Protein AF-A0A8T2Z2L2-F1 (afdb_monomer_lite)

Foldseek 3Di:
DVVVVVVVVVVVVVVVVVPPPPPPPQFAFAAFPVRDGAFAPFWKWKWFLDDDQLTATWAWDVPDPQTFIFGDRDNPDGHFIKGKAFQDDDPVRTAGAPTKIWIFGPDDDDHPAGRIWFWDDDPVDRAWIFIGGRADGYPQEPVRLRRIWGWHDDPPSHIFIWRDSCVSPVPDDDTFTWAWDQDPPRGTTTTTDPPGDTRHIHIGGPPDPPPVPVVCVPVVVPDDPPDPPPPVVVPPDDDDDDDDDDDDDDDDDDDDDDDDDDDDDDDDDDDDDDDDDDD

Structure (mmCIF, N/CA/C/O backbone):
data_AF-A0A8T2Z2L2-F1
#
_entry.id   AF-A0A8T2Z2L2-F1
#
loop_
_atom_site.group_PDB
_atom_site.id
_atom_site.type_symbol
_atom_site.label_atom_id
_atom_site.label_alt_id
_atom_site.label_comp_id
_atom_site.label_asym_id
_atom_site.label_entity_id
_atom_site.label_seq_id
_atom_site.pdbx_PDB_ins_code
_atom_site.Cartn_x
_atom_site.Cartn_y
_atom_site.Cartn_z
_atom_site.occupancy
_atom_site.B_iso_or_equiv
_atom_site.auth_seq_id
_atom_site.auth_comp_id
_atom_site.auth_asym_id
_atom_site.auth_atom_id
_atom_site.pdbx_PDB_model_num
ATOM 1 N N . MET A 1 1 ? -31.972 -59.428 15.175 1.00 58.81 1 MET A N 1
ATOM 2 C CA . MET A 1 1 ? -32.455 -58.071 14.816 1.00 58.81 1 MET A CA 1
ATOM 3 C C . MET A 1 1 ? -31.803 -56.931 15.615 1.00 58.81 1 MET A C 1
ATOM 5 O O . MET A 1 1 ? -31.733 -55.836 15.088 1.00 58.81 1 MET A O 1
ATOM 9 N N . LYS A 1 2 ? -31.289 -57.141 16.844 1.00 56.84 2 LYS A N 1
ATOM 10 C CA . LYS A 1 2 ? -30.648 -56.072 17.651 1.00 56.84 2 LYS A CA 1
ATOM 11 C C . LYS A 1 2 ? -29.226 -55.678 17.199 1.00 56.84 2 LYS A C 1
ATOM 13 O O . LYS A 1 2 ? -28.840 -54.528 17.345 1.00 56.84 2 LYS A O 1
ATOM 18 N N . SER A 1 3 ? -28.462 -56.614 16.626 1.00 62.72 3 SER A N 1
ATOM 19 C CA . SER A 1 3 ? -27.068 -56.378 16.205 1.00 62.72 3 SER A CA 1
ATOM 20 C C . SER A 1 3 ? -26.952 -55.529 14.928 1.00 62.72 3 SER A C 1
ATOM 22 O O . SER A 1 3 ? -26.080 -54.674 14.846 1.00 62.72 3 SER A O 1
ATOM 24 N N . THR A 1 4 ? -27.883 -55.666 13.980 1.00 70.38 4 THR A N 1
ATOM 25 C CA . THR A 1 4 ? -27.923 -54.857 12.747 1.00 70.38 4 THR A CA 1
ATOM 26 C C . THR A 1 4 ? -28.256 -53.385 13.004 1.00 70.38 4 THR A C 1
ATOM 28 O O . THR A 1 4 ? -27.737 -52.518 12.310 1.00 70.38 4 THR A O 1
ATOM 31 N N . LEU A 1 5 ? -29.061 -53.088 14.031 1.00 70.25 5 LEU A N 1
ATOM 32 C CA . LEU A 1 5 ? -29.399 -51.715 14.428 1.00 70.25 5 LEU A CA 1
ATOM 33 C C . LEU A 1 5 ? -28.193 -50.950 14.993 1.00 70.25 5 LEU A C 1
ATOM 35 O O . LEU A 1 5 ? -28.036 -49.771 14.697 1.00 70.25 5 LEU A O 1
ATOM 39 N N . LEU A 1 6 ? -27.321 -51.620 15.755 1.00 70.88 6 LEU A N 1
ATOM 40 C CA . LEU A 1 6 ? -26.117 -51.005 16.329 1.00 70.88 6 LEU A CA 1
ATOM 41 C C . LEU A 1 6 ? -25.081 -50.648 15.257 1.00 70.88 6 LEU A C 1
ATOM 43 O O . LEU A 1 6 ? -24.461 -49.590 15.331 1.00 70.88 6 LEU A O 1
ATOM 47 N N . VAL A 1 7 ? -24.934 -51.495 14.234 1.00 73.38 7 VAL A N 1
ATOM 48 C CA . VAL A 1 7 ? -24.023 -51.237 13.106 1.00 73.38 7 VAL A CA 1
ATOM 49 C C . VAL A 1 7 ? -24.505 -50.039 12.284 1.00 73.38 7 VAL A C 1
ATOM 51 O O . VAL A 1 7 ? -23.706 -49.180 11.923 1.00 73.38 7 VAL A O 1
ATOM 54 N N . TRP A 1 8 ? -25.815 -49.932 12.052 1.00 72.44 8 TRP A N 1
ATOM 55 C CA . TRP A 1 8 ? -26.407 -48.791 11.349 1.00 72.44 8 TRP A CA 1
ATOM 56 C C . TRP A 1 8 ? -26.263 -47.480 12.128 1.00 72.44 8 TRP A C 1
ATOM 58 O O . TRP A 1 8 ? -25.896 -46.460 11.551 1.00 72.44 8 TRP A O 1
ATOM 68 N N . PHE A 1 9 ? -26.470 -47.518 13.449 1.00 67.88 9 PHE A N 1
ATOM 69 C CA . PHE A 1 9 ? -26.256 -46.357 14.316 1.00 67.88 9 PHE A CA 1
ATOM 70 C C . PHE A 1 9 ? -24.788 -45.912 14.324 1.00 67.88 9 PHE A C 1
ATOM 72 O O . PHE A 1 9 ? -24.507 -44.720 14.244 1.00 67.88 9 PHE A O 1
ATOM 79 N N . SER A 1 10 ? -23.845 -46.860 14.347 1.00 73.19 10 SER A N 1
ATOM 80 C CA . SER A 1 10 ? -22.410 -46.568 14.256 1.00 73.19 10 SER A CA 1
ATOM 81 C C . SER A 1 10 ? -22.027 -45.937 12.915 1.00 73.19 10 SER A C 1
ATOM 83 O O . SER A 1 10 ? -21.179 -45.049 12.884 1.00 73.19 10 SER A O 1
ATOM 85 N N . PHE A 1 11 ? -22.644 -46.372 11.814 1.00 67.56 11 PHE A N 1
ATOM 86 C CA . PHE A 1 11 ? -22.380 -45.827 10.480 1.00 67.56 11 PHE A CA 1
ATOM 87 C C . PHE A 1 11 ? -22.967 -44.417 10.308 1.00 67.56 11 PHE A C 1
ATOM 89 O O . PHE A 1 11 ? -22.314 -43.541 9.747 1.00 67.56 11 PHE A O 1
ATOM 96 N N . LEU A 1 12 ? -24.161 -44.169 10.860 1.00 69.12 12 LEU A N 1
ATOM 97 C CA . LEU A 1 12 ? -24.786 -42.841 10.906 1.00 69.12 12 LEU A CA 1
ATOM 98 C C . LEU A 1 12 ? -23.979 -41.849 11.750 1.00 69.12 12 LEU A C 1
ATOM 100 O O . LEU A 1 12 ? -23.774 -40.714 11.327 1.00 69.12 12 LEU A O 1
ATOM 104 N N . LEU A 1 13 ? -23.479 -42.279 12.912 1.00 67.94 13 LEU A N 1
ATOM 105 C CA . LEU A 1 13 ? -22.615 -41.445 13.746 1.00 67.94 13 LEU A CA 1
ATOM 106 C C . LEU A 1 13 ? -21.296 -41.130 13.036 1.00 67.94 13 LEU A C 1
ATOM 108 O O . LEU A 1 13 ? -20.874 -39.981 13.071 1.00 67.94 13 LEU A O 1
ATOM 112 N N . PHE A 1 14 ? -20.691 -42.101 12.340 1.00 62.72 14 PHE A N 1
ATOM 113 C CA . PHE A 1 14 ? -19.461 -41.891 11.567 1.00 62.72 14 PHE A CA 1
ATOM 114 C C . PHE A 1 14 ? -19.654 -40.909 10.398 1.00 62.72 14 PHE A C 1
ATOM 116 O O . PHE A 1 14 ? -18.811 -40.041 10.181 1.00 62.72 14 PHE A O 1
ATOM 123 N N . ALA A 1 15 ? -20.786 -40.983 9.691 1.00 64.06 15 ALA A N 1
ATOM 124 C CA . ALA A 1 15 ? -21.125 -40.037 8.626 1.00 64.06 15 ALA A CA 1
ATOM 125 C C . ALA A 1 15 ? -21.339 -38.604 9.153 1.00 64.06 15 ALA A C 1
ATOM 127 O O . ALA A 1 15 ? -20.958 -37.647 8.484 1.00 64.06 15 ALA A O 1
ATOM 128 N N . PHE A 1 16 ? -21.880 -38.453 10.368 1.00 58.84 16 PHE A N 1
ATOM 129 C CA . PHE A 1 16 ? -22.086 -37.147 11.004 1.00 58.84 16 PHE A CA 1
ATOM 130 C C . PHE A 1 16 ? -20.771 -36.474 11.442 1.00 58.84 16 PHE A C 1
ATOM 132 O O . PHE A 1 16 ? -20.674 -35.250 11.428 1.00 58.84 16 PHE A O 1
ATOM 139 N N . VAL A 1 17 ? -19.728 -37.248 11.780 1.00 60.97 17 VAL A N 1
ATOM 140 C CA . VAL A 1 17 ? -18.393 -36.686 12.094 1.00 60.97 17 VAL A CA 1
ATOM 141 C C . VAL A 1 17 ? -17.636 -36.235 10.842 1.00 60.97 17 VAL A C 1
ATOM 143 O O . VAL A 1 17 ? -16.724 -35.424 10.946 1.00 60.97 17 VAL A O 1
ATOM 146 N N . LEU A 1 18 ? -17.998 -36.744 9.660 1.00 59.66 18 LEU A N 1
ATOM 147 C CA . LEU A 1 18 ? -17.423 -36.311 8.381 1.00 59.66 18 LEU A CA 1
ATOM 148 C C . LEU A 1 18 ? -18.144 -35.089 7.795 1.00 59.66 18 LEU A C 1
ATOM 150 O O . LEU A 1 18 ? -17.582 -34.400 6.950 1.00 59.66 18 LEU A O 1
ATOM 154 N N . SER A 1 19 ? -19.358 -34.786 8.262 1.00 55.78 19 SER A N 1
ATOM 155 C CA . SER A 1 19 ? -20.114 -33.588 7.891 1.00 55.78 19 SER A CA 1
ATOM 156 C C . SER A 1 19 ? -19.834 -32.413 8.831 1.00 55.78 19 SER A C 1
ATOM 158 O O . SER A 1 19 ? -20.764 -31.724 9.249 1.00 55.78 19 SER A O 1
ATOM 160 N N . VAL A 1 20 ? -18.572 -32.189 9.206 1.00 59.78 20 VAL A N 1
ATOM 161 C CA . VAL A 1 20 ? -18.197 -30.911 9.822 1.00 59.78 20 VAL A CA 1
ATOM 162 C C . VAL A 1 20 ? -18.224 -29.879 8.695 1.00 59.78 20 VAL A C 1
ATOM 164 O O . VAL A 1 20 ? -17.415 -29.998 7.774 1.00 59.78 20 VAL A O 1
ATOM 167 N N . PRO A 1 21 ? -19.145 -28.899 8.701 1.00 53.72 21 PRO A N 1
ATOM 168 C CA . PRO A 1 21 ? -19.037 -27.792 7.769 1.00 53.72 21 PRO A CA 1
ATOM 169 C C . PRO A 1 21 ? -17.693 -27.115 8.030 1.00 53.72 21 PRO A C 1
ATOM 171 O O . PRO A 1 21 ? -17.364 -26.787 9.171 1.00 53.72 21 PRO A O 1
ATOM 174 N N . SER A 1 22 ? -16.898 -26.946 6.980 1.00 47.44 22 SER A N 1
ATOM 175 C CA . SER A 1 22 ? -15.735 -26.071 6.997 1.00 47.44 22 SER A CA 1
ATOM 176 C C . SER A 1 22 ? -16.211 -24.687 7.429 1.00 47.44 22 SER A C 1
ATOM 178 O O . SER A 1 22 ? -16.880 -23.994 6.667 1.00 47.44 22 SER A O 1
ATOM 180 N N . ILE A 1 23 ? -15.939 -24.319 8.681 1.00 45.75 23 ILE A N 1
ATOM 181 C CA . ILE A 1 23 ? -16.152 -22.959 9.161 1.00 45.75 23 ILE A CA 1
ATOM 182 C C . ILE A 1 23 ? -15.103 -22.126 8.431 1.00 45.75 23 ILE A C 1
ATOM 184 O O . ILE A 1 23 ? -13.934 -22.141 8.815 1.00 45.75 23 ILE A O 1
ATOM 188 N N . GLU A 1 24 ? -15.492 -21.448 7.351 1.00 51.28 24 GLU A N 1
ATOM 189 C CA . GLU A 1 24 ? -14.725 -20.304 6.869 1.00 51.28 24 GLU A CA 1
ATOM 190 C C . GLU A 1 24 ? -14.650 -19.330 8.042 1.00 51.28 24 GLU A C 1
ATOM 192 O O . GLU A 1 24 ? -15.645 -18.739 8.466 1.00 51.28 24 GLU A O 1
ATOM 197 N N . ALA A 1 25 ? -13.476 -19.251 8.660 1.00 52.62 25 ALA A N 1
ATOM 198 C CA . ALA A 1 25 ? -13.220 -18.270 9.689 1.00 52.62 25 ALA A CA 1
ATOM 199 C C . ALA A 1 25 ? -13.246 -16.906 8.998 1.00 52.62 25 ALA A C 1
ATOM 201 O O . ALA A 1 25 ? -12.263 -16.511 8.376 1.00 52.62 25 ALA A O 1
ATOM 202 N N . TYR A 1 26 ? -14.383 -16.211 9.064 1.00 61.47 26 TYR A N 1
ATOM 203 C CA . TYR A 1 26 ? -14.472 -14.829 8.612 1.00 61.47 26 TYR A CA 1
ATOM 204 C C . TYR A 1 26 ? -13.402 -14.030 9.350 1.00 61.47 26 TYR A C 1
ATOM 206 O O . TYR A 1 26 ? -13.466 -13.849 10.570 1.00 61.47 26 TYR A O 1
ATOM 214 N N . THR A 1 27 ? -12.384 -13.601 8.612 1.00 82.38 27 THR A N 1
ATOM 215 C CA . THR A 1 27 ? -11.307 -12.785 9.156 1.00 82.38 27 THR A CA 1
ATOM 216 C C . THR A 1 27 ? -11.879 -11.450 9.618 1.00 82.38 27 THR A C 1
ATOM 218 O O . THR A 1 27 ? -12.842 -10.925 9.049 1.00 82.38 27 THR A O 1
ATOM 221 N N . GLU A 1 28 ? -11.336 -10.919 10.710 1.00 92.75 28 GLU A N 1
ATOM 222 C CA . GLU A 1 28 ? -11.814 -9.665 11.292 1.00 92.75 28 GLU A CA 1
ATOM 223 C C . GLU A 1 28 ? -11.679 -8.491 10.298 1.00 92.75 28 GLU A C 1
ATOM 225 O O . GLU A 1 28 ? -10.773 -8.493 9.455 1.00 92.75 28 GLU A O 1
ATOM 230 N N . PRO A 1 29 ? -12.558 -7.477 10.374 1.00 95.69 29 PRO A N 1
ATOM 231 C CA . PRO A 1 29 ? -12.457 -6.299 9.522 1.00 95.69 29 PRO A CA 1
ATOM 232 C C . PRO A 1 29 ? -11.193 -5.483 9.826 1.00 95.69 29 PRO A C 1
ATOM 234 O O . PRO A 1 29 ? -10.765 -5.339 10.977 1.00 95.69 29 PRO A O 1
ATOM 237 N N . VAL A 1 30 ? -10.613 -4.885 8.785 1.00 97.25 30 VAL A N 1
ATOM 238 C CA . VAL A 1 30 ? -9.620 -3.819 8.941 1.00 97.25 30 VAL A CA 1
ATOM 239 C C . VAL A 1 30 ? -10.363 -2.534 9.288 1.00 97.25 30 VAL A C 1
ATOM 241 O O . VAL A 1 30 ? -11.342 -2.182 8.639 1.00 97.25 30 VAL A O 1
ATOM 244 N N . LEU A 1 31 ? -9.887 -1.827 10.308 1.00 96.88 31 LEU A N 1
ATOM 245 C CA . LEU A 1 31 ? -10.496 -0.593 10.801 1.00 96.88 31 LEU A CA 1
ATOM 246 C C . LEU A 1 31 ? -9.663 0.634 10.433 1.00 96.88 31 LEU A C 1
ATOM 248 O O . LEU A 1 31 ? -8.429 0.594 10.475 1.00 96.88 31 LEU A O 1
ATOM 252 N N . ASP A 1 32 ? -10.341 1.733 10.129 1.00 96.94 32 ASP A N 1
ATOM 253 C CA . ASP A 1 32 ? -9.733 3.043 9.967 1.00 96.94 32 ASP A CA 1
ATOM 254 C C . ASP A 1 32 ? -9.451 3.712 11.325 1.00 96.94 32 ASP A C 1
ATOM 256 O O . ASP A 1 32 ? -9.718 3.175 12.403 1.00 96.94 32 ASP A O 1
ATOM 260 N N . MET A 1 33 ? -8.868 4.909 11.286 1.00 94.75 33 MET A N 1
ATOM 261 C CA . MET A 1 33 ? -8.534 5.689 12.482 1.00 94.75 33 MET A CA 1
ATOM 262 C C . MET A 1 33 ? -9.757 6.139 13.303 1.00 94.75 33 MET A C 1
ATOM 264 O O . MET A 1 33 ? -9.577 6.641 14.412 1.00 94.75 33 MET A O 1
ATOM 268 N N . GLN A 1 34 ? -10.975 6.022 12.771 1.00 94.31 34 GLN A N 1
ATOM 269 C CA . GLN A 1 34 ? -12.229 6.312 13.470 1.00 94.31 34 GLN A CA 1
ATOM 270 C C . GLN A 1 34 ? -12.863 5.036 14.046 1.00 94.31 34 GLN A C 1
ATOM 272 O O . GLN A 1 34 ? -13.854 5.127 14.768 1.00 94.31 34 GLN A O 1
ATOM 277 N N . GLY A 1 35 ? -12.280 3.865 13.772 1.00 94.50 35 GLY A N 1
ATOM 278 C CA . GLY A 1 35 ? -12.849 2.574 14.136 1.00 94.50 35 GLY A CA 1
ATOM 279 C C . GLY A 1 35 ? -13.944 2.105 13.177 1.00 94.50 35 GLY A C 1
ATOM 280 O O . GLY A 1 35 ? -14.652 1.161 13.517 1.00 94.50 35 GLY A O 1
ATOM 281 N N . GLU A 1 36 ? -14.098 2.741 12.009 1.00 96.56 36 GLU A N 1
ATOM 282 C CA . GLU A 1 36 ? -14.996 2.263 10.956 1.00 96.56 36 GLU A CA 1
ATOM 283 C C . GLU A 1 36 ? -14.293 1.208 10.099 1.00 96.56 36 GLU A C 1
ATOM 285 O O . GLU A 1 36 ? -13.079 1.249 9.898 1.00 96.56 36 GLU A O 1
ATOM 290 N N . GLU A 1 37 ? -15.059 0.268 9.560 1.00 97.00 37 GLU A N 1
ATOM 291 C CA . GLU A 1 37 ? -14.533 -0.765 8.671 1.00 97.00 37 GLU A CA 1
ATOM 292 C C . GLU A 1 37 ? -14.039 -0.163 7.348 1.00 97.00 37 GLU A C 1
ATOM 294 O O . GLU A 1 37 ? -14.656 0.739 6.764 1.00 97.00 37 GLU A O 1
ATOM 299 N N . LEU A 1 38 ? -12.913 -0.678 6.855 1.00 97.25 38 LEU A N 1
ATOM 300 C CA . LEU A 1 38 ? -12.447 -0.379 5.510 1.00 97.25 38 LEU A CA 1
ATOM 301 C C . LEU A 1 38 ? -13.370 -1.037 4.490 1.00 97.25 38 LEU A C 1
ATOM 303 O O . LEU A 1 38 ? -13.710 -2.209 4.618 1.00 97.25 38 LEU A O 1
ATOM 307 N N . LYS A 1 39 ? -13.706 -0.287 3.442 1.00 96.88 39 LYS A N 1
ATOM 308 C CA . LYS A 1 39 ? -14.581 -0.729 2.356 1.00 96.88 39 LYS A CA 1
ATOM 309 C C . LYS A 1 39 ? -13.831 -0.775 1.034 1.00 96.88 39 LYS A C 1
ATOM 311 O O . LYS A 1 39 ? -13.068 0.144 0.713 1.00 96.88 39 LYS A O 1
ATOM 316 N N . ALA A 1 40 ? -14.074 -1.814 0.247 1.00 96.56 40 ALA A N 1
ATOM 317 C CA . ALA A 1 40 ? -13.551 -1.947 -1.102 1.00 96.56 40 ALA A CA 1
ATOM 318 C C . ALA A 1 40 ? -13.955 -0.740 -1.965 1.00 96.56 40 ALA A C 1
ATOM 320 O O . ALA A 1 40 ? -15.043 -0.179 -1.825 1.00 96.56 40 ALA A O 1
ATOM 321 N N . GLY A 1 41 ? -13.043 -0.282 -2.825 1.00 94.62 41 GLY A N 1
ATOM 322 C CA . GLY A 1 41 ? -13.264 0.878 -3.700 1.00 94.62 41 GLY A CA 1
ATOM 323 C C . GLY A 1 41 ? -13.393 2.244 -3.004 1.00 94.62 41 GLY A C 1
ATOM 324 O O . GLY A 1 41 ? -13.443 3.263 -3.692 1.00 94.62 41 GLY A O 1
ATOM 325 N N . THR A 1 42 ? -13.410 2.307 -1.669 1.00 96.06 42 THR A N 1
ATOM 326 C CA . THR A 1 42 ? -13.402 3.577 -0.929 1.00 96.06 42 THR A CA 1
ATOM 327 C C . THR A 1 42 ? -11.978 4.116 -0.813 1.00 96.06 42 THR A C 1
ATOM 329 O O . THR A 1 42 ? -11.022 3.358 -0.656 1.00 96.06 42 THR A O 1
ATOM 332 N N . GLU A 1 43 ? -11.828 5.438 -0.898 1.00 96.88 43 GLU A N 1
ATOM 333 C CA . GLU A 1 43 ? -10.523 6.089 -0.812 1.00 96.88 43 GLU A CA 1
ATOM 334 C C . GLU A 1 43 ? -10.028 6.209 0.631 1.00 96.88 43 GLU A C 1
ATOM 336 O O . GLU A 1 43 ? -10.715 6.764 1.496 1.00 96.88 43 GLU A O 1
ATOM 341 N N . TYR A 1 44 ? -8.786 5.791 0.865 1.00 97.19 44 TYR A N 1
ATOM 342 C CA . TYR A 1 44 ? -8.080 5.954 2.132 1.00 97.19 44 TYR A CA 1
ATOM 343 C C . TYR A 1 44 ? -6.675 6.512 1.911 1.00 97.19 44 TYR A C 1
ATOM 345 O O . TYR A 1 44 ? -6.023 6.228 0.915 1.00 97.19 44 TYR A O 1
ATOM 353 N N . ILE A 1 45 ? -6.177 7.282 2.869 1.00 96.31 45 ILE A N 1
ATOM 354 C CA . ILE A 1 45 ? -4.768 7.646 2.988 1.00 96.31 45 ILE A CA 1
ATOM 355 C C . ILE A 1 45 ? -4.116 6.645 3.938 1.00 96.31 45 ILE A C 1
ATOM 357 O O . ILE A 1 45 ? -4.566 6.489 5.077 1.00 96.31 45 ILE A O 1
ATOM 361 N N . ILE A 1 46 ? -3.051 5.989 3.479 1.00 97.19 46 ILE A N 1
ATOM 362 C CA . ILE A 1 46 ? -2.197 5.160 4.333 1.00 97.19 46 ILE A CA 1
ATOM 363 C C . ILE A 1 46 ? -1.218 6.095 5.044 1.00 97.19 46 ILE A C 1
ATOM 365 O O . ILE A 1 46 ? -0.440 6.795 4.396 1.00 97.19 46 ILE A O 1
ATOM 369 N N . THR A 1 47 ? -1.266 6.115 6.372 1.00 94.75 47 THR A N 1
ATOM 370 C CA . THR A 1 47 ? -0.449 6.996 7.213 1.00 94.75 47 THR A CA 1
ATOM 371 C C . THR A 1 47 ? 0.415 6.176 8.160 1.00 94.75 47 THR A C 1
ATOM 373 O O . THR A 1 47 ? 0.006 5.105 8.605 1.00 94.75 47 THR A O 1
ATOM 376 N N . SER A 1 48 ? 1.617 6.657 8.466 1.00 94.25 48 SER A N 1
ATOM 377 C CA . SER A 1 48 ? 2.474 6.034 9.475 1.00 94.25 48 SER A CA 1
ATOM 378 C C . SER A 1 48 ? 1.793 6.008 10.844 1.00 94.25 48 SER A C 1
ATOM 380 O O . SER A 1 48 ? 1.269 7.019 11.310 1.00 94.25 48 SER A O 1
ATOM 382 N N . ALA A 1 49 ? 1.868 4.870 11.534 1.00 92.00 49 ALA A N 1
ATOM 383 C CA . ALA A 1 49 ? 1.461 4.776 12.935 1.00 92.00 49 ALA A CA 1
ATOM 384 C C . ALA A 1 49 ? 2.434 5.520 13.874 1.00 92.00 49 ALA A C 1
ATOM 386 O O . ALA A 1 49 ? 2.062 5.924 14.975 1.00 92.00 49 ALA A O 1
ATOM 387 N N . ILE A 1 50 ? 3.686 5.714 13.442 1.00 86.38 50 ILE A N 1
ATOM 388 C CA . ILE A 1 50 ? 4.732 6.433 14.180 1.00 86.38 50 ILE A CA 1
ATOM 389 C C . ILE A 1 50 ? 4.743 7.898 13.743 1.00 86.38 50 ILE A C 1
ATOM 391 O O . ILE A 1 50 ? 4.676 8.187 12.552 1.00 86.38 50 ILE A O 1
ATOM 395 N N . TRP A 1 51 ? 4.850 8.817 14.702 1.00 80.81 51 TRP A N 1
ATOM 396 C CA . TRP A 1 51 ? 4.776 10.262 14.470 1.00 80.81 51 TRP A CA 1
ATOM 397 C C . TRP A 1 51 ? 6.174 10.899 14.452 1.00 80.81 51 TRP A C 1
ATOM 399 O O . TRP A 1 51 ? 7.149 10.315 14.939 1.00 80.81 51 TRP A O 1
ATOM 409 N N . GLY A 1 52 ? 6.280 12.130 13.947 1.00 80.00 52 GLY A N 1
ATOM 410 C CA . GLY A 1 52 ? 7.516 12.909 13.999 1.00 80.00 52 GLY A CA 1
ATOM 411 C C . GLY A 1 52 ? 8.518 12.468 12.928 1.00 80.00 52 GLY A C 1
ATOM 412 O O . GLY A 1 52 ? 8.121 12.171 11.807 1.00 80.00 52 GLY A O 1
ATOM 413 N N . PRO A 1 53 ? 9.832 12.401 13.218 1.00 78.06 53 PRO A N 1
ATOM 414 C CA . PRO A 1 53 ? 10.830 12.092 12.195 1.00 78.06 53 PRO A CA 1
ATOM 415 C C . PRO A 1 53 ? 10.620 10.748 11.486 1.00 78.06 53 PRO A C 1
ATOM 417 O O . PRO A 1 53 ? 11.083 10.598 10.363 1.00 78.06 53 PRO A O 1
ATOM 420 N N . GLY A 1 54 ? 9.944 9.775 12.107 1.00 81.31 54 GLY A N 1
ATOM 421 C CA . GLY A 1 54 ? 9.608 8.479 11.497 1.00 81.31 54 GLY A CA 1
ATOM 422 C C . GLY A 1 54 ? 8.252 8.435 10.783 1.00 81.31 54 GLY A C 1
ATOM 423 O O . GLY A 1 54 ? 7.906 7.399 10.222 1.00 81.31 54 GLY A O 1
ATOM 424 N N . GLY A 1 55 ? 7.491 9.530 10.819 1.00 87.94 55 GLY A N 1
ATOM 425 C CA . GLY A 1 55 ? 6.145 9.608 10.272 1.00 87.94 55 GLY A CA 1
ATOM 426 C C . GLY A 1 55 ? 6.081 9.911 8.780 1.00 87.94 55 GLY A C 1
ATOM 427 O O . GLY A 1 55 ? 7.084 9.823 8.066 1.00 87.94 55 GLY A O 1
ATOM 428 N N . GLY A 1 56 ? 4.865 10.232 8.341 1.00 91.31 56 GLY A N 1
ATOM 429 C CA . GLY A 1 56 ? 4.512 10.597 6.977 1.00 91.31 56 GLY A CA 1
ATOM 430 C C . GLY A 1 56 ? 3.525 9.637 6.322 1.00 91.31 56 GLY A C 1
ATOM 431 O O . GLY A 1 56 ? 3.443 8.452 6.666 1.00 91.31 56 GLY A O 1
ATOM 432 N N . ASP A 1 57 ? 2.779 10.177 5.363 1.00 94.50 57 ASP A N 1
ATOM 433 C CA . ASP A 1 57 ? 1.809 9.432 4.569 1.00 94.50 57 ASP A CA 1
ATOM 434 C C . ASP A 1 57 ? 2.473 8.743 3.367 1.00 94.50 57 ASP A C 1
ATOM 436 O O . ASP A 1 57 ? 3.527 9.166 2.875 1.00 94.50 57 ASP A O 1
ATOM 440 N N . VAL A 1 58 ? 1.824 7.693 2.864 1.00 95.88 58 VAL A N 1
ATOM 441 C CA . VAL A 1 58 ? 2.247 6.994 1.650 1.00 95.88 58 VAL A CA 1
ATOM 442 C C . VAL A 1 58 ? 1.858 7.784 0.400 1.00 95.88 58 VAL A C 1
ATOM 444 O O . VAL A 1 58 ? 0.759 8.325 0.280 1.00 95.88 58 VAL A O 1
ATOM 447 N N . SER A 1 59 ? 2.774 7.839 -0.558 1.00 94.31 59 SER A N 1
ATOM 448 C CA . SER A 1 59 ? 2.631 8.525 -1.838 1.00 94.31 59 SER A CA 1
ATOM 449 C C . SER A 1 59 ? 3.402 7.775 -2.930 1.00 94.31 59 SER A C 1
ATOM 451 O O . SER A 1 59 ? 3.878 6.661 -2.723 1.00 94.31 59 SER A O 1
ATOM 453 N N . ALA A 1 60 ? 3.531 8.394 -4.098 1.00 92.62 60 ALA A N 1
ATOM 454 C CA . ALA A 1 60 ? 4.297 7.891 -5.228 1.00 92.62 60 ALA A CA 1
ATOM 455 C C . ALA A 1 60 ? 5.312 8.933 -5.708 1.00 92.62 60 ALA A C 1
ATOM 457 O O . ALA A 1 60 ? 5.038 10.139 -5.660 1.00 92.62 60 ALA A O 1
ATOM 458 N N . THR A 1 61 ? 6.457 8.476 -6.217 1.00 89.94 61 THR A N 1
ATOM 459 C CA . THR A 1 61 ? 7.458 9.328 -6.872 1.00 89.94 61 THR A CA 1
ATOM 460 C C . THR A 1 61 ? 7.726 8.882 -8.304 1.00 89.94 61 THR A C 1
ATOM 462 O O . THR A 1 61 ? 7.967 7.710 -8.561 1.00 89.94 61 THR A O 1
ATOM 465 N N . ASN A 1 62 ? 7.755 9.850 -9.220 1.00 87.69 62 ASN A N 1
ATOM 466 C CA . ASN A 1 62 ? 8.027 9.655 -10.647 1.00 87.69 62 ASN A CA 1
ATOM 467 C C . ASN A 1 62 ? 9.512 9.793 -11.008 1.00 87.69 62 ASN A C 1
ATOM 469 O O . ASN A 1 62 ? 9.862 10.101 -12.147 1.00 87.69 62 ASN A O 1
ATOM 473 N N . LYS A 1 63 ? 10.404 9.631 -10.024 1.00 87.38 63 LYS A N 1
ATOM 474 C CA . LYS A 1 63 ? 11.855 9.598 -10.270 1.00 87.38 63 LYS A CA 1
ATOM 475 C C . LYS A 1 63 ? 12.259 8.367 -11.085 1.00 87.38 63 LYS A C 1
ATOM 477 O O . LYS A 1 63 ? 13.293 8.385 -11.747 1.00 87.38 63 LYS A O 1
ATOM 482 N N . THR A 1 64 ? 11.448 7.322 -11.016 1.00 86.44 64 THR A N 1
ATOM 483 C CA . THR A 1 64 ? 11.525 6.081 -11.782 1.00 86.44 64 THR A CA 1
ATOM 484 C C . THR A 1 64 ? 10.177 5.846 -12.462 1.00 86.44 64 THR A C 1
ATOM 486 O O . THR A 1 64 ? 9.161 6.395 -12.035 1.00 86.44 64 THR A O 1
ATOM 489 N N . CYS A 1 65 ? 10.178 5.051 -13.534 1.00 89.12 65 CYS A N 1
ATOM 490 C CA . CYS A 1 65 ? 8.955 4.528 -14.135 1.00 89.12 65 CYS A CA 1
ATOM 491 C C . CYS A 1 65 ? 9.035 2.992 -14.212 1.00 89.12 65 CYS A C 1
ATOM 493 O O . CYS A 1 65 ? 10.038 2.481 -14.725 1.00 89.12 65 CYS A O 1
ATOM 495 N N . PRO A 1 66 ? 8.000 2.257 -13.759 1.00 92.06 66 PRO A N 1
ATOM 496 C CA . PRO A 1 66 ? 6.817 2.740 -13.027 1.00 92.06 66 PRO A CA 1
ATOM 497 C C . PRO A 1 66 ? 7.162 3.488 -11.726 1.00 92.06 66 PRO A C 1
ATOM 499 O O . PRO A 1 66 ? 8.279 3.358 -11.230 1.00 92.06 66 PRO A O 1
ATOM 502 N N . ASP A 1 67 ? 6.228 4.301 -11.222 1.00 92.75 67 ASP A N 1
ATOM 503 C CA . ASP A 1 67 ? 6.468 5.126 -10.032 1.00 92.75 67 ASP A CA 1
ATOM 504 C C . ASP A 1 67 ? 6.760 4.236 -8.820 1.00 92.75 67 ASP A C 1
ATOM 506 O O . ASP A 1 67 ? 6.077 3.232 -8.594 1.00 92.75 67 ASP A O 1
ATOM 510 N N . ASP A 1 68 ? 7.707 4.638 -7.978 1.00 93.81 68 ASP A N 1
ATOM 511 C CA . ASP A 1 68 ? 7.891 3.951 -6.701 1.00 93.81 68 ASP A CA 1
ATOM 512 C C . ASP A 1 68 ? 6.856 4.400 -5.689 1.00 93.81 68 ASP A C 1
ATOM 514 O O . ASP A 1 68 ? 6.528 5.588 -5.593 1.00 93.81 68 ASP A O 1
ATOM 518 N N . VAL A 1 69 ? 6.438 3.461 -4.849 1.00 95.94 69 VAL A N 1
ATOM 519 C CA . VAL A 1 69 ? 5.651 3.761 -3.662 1.00 95.94 69 VAL A CA 1
ATOM 520 C C . VAL A 1 69 ? 6.594 4.219 -2.552 1.00 95.94 69 VAL A C 1
ATOM 522 O O . VAL A 1 69 ? 7.540 3.522 -2.183 1.00 95.94 69 VAL A O 1
ATOM 525 N N . ILE A 1 70 ? 6.338 5.404 -2.008 1.00 95.06 70 ILE A N 1
ATOM 526 C CA . ILE A 1 70 ? 7.195 6.059 -1.019 1.00 95.06 70 ILE A CA 1
ATOM 527 C C . ILE A 1 70 ? 6.416 6.472 0.221 1.00 95.06 70 ILE A C 1
ATOM 529 O O . ILE A 1 70 ? 5.205 6.658 0.178 1.00 95.06 70 ILE A O 1
ATOM 533 N N . GLN A 1 71 ? 7.134 6.697 1.311 1.00 95.50 71 GLN A N 1
ATOM 534 C CA . GLN A 1 71 ? 6.634 7.405 2.481 1.00 95.50 71 GLN A CA 1
ATOM 535 C C . GLN A 1 71 ? 7.191 8.832 2.466 1.00 95.50 71 GLN A C 1
ATOM 537 O O . GLN A 1 71 ? 8.398 9.036 2.302 1.00 95.50 71 GLN A O 1
ATOM 542 N N . TYR A 1 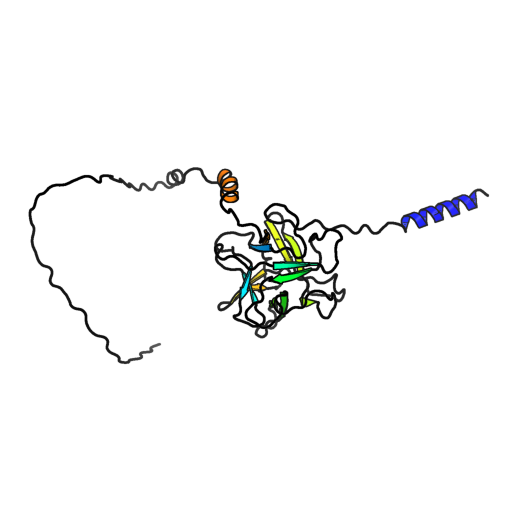72 ? 6.347 9.844 2.659 1.00 92.19 72 TYR A N 1
ATOM 543 C CA . TYR A 1 72 ? 6.864 11.188 2.901 1.00 92.19 72 TYR A CA 1
ATOM 544 C C . TYR A 1 72 ? 7.657 11.243 4.210 1.00 92.19 72 TYR A C 1
ATOM 546 O O . TYR A 1 72 ? 7.403 10.499 5.145 1.00 92.19 72 TYR A O 1
ATOM 554 N N . SER A 1 73 ? 8.642 12.136 4.289 1.00 84.50 73 SER A N 1
ATOM 555 C CA . SER A 1 73 ? 9.418 12.369 5.515 1.00 84.50 73 SER A CA 1
ATOM 556 C C . SER A 1 73 ? 8.804 13.431 6.434 1.00 84.50 73 SER A C 1
ATOM 558 O O . SER A 1 73 ? 9.339 13.684 7.511 1.00 84.50 73 SER A O 1
ATOM 560 N N . LEU A 1 74 ? 7.728 14.085 5.988 1.00 75.06 74 LEU A N 1
ATOM 561 C CA . LEU A 1 74 ? 7.063 15.185 6.676 1.00 75.06 74 LEU A CA 1
ATOM 562 C C . LEU A 1 74 ? 5.582 14.857 6.854 1.00 75.06 74 LEU A C 1
ATOM 564 O O . LEU A 1 74 ? 4.862 14.727 5.866 1.00 75.06 74 LEU A O 1
ATOM 568 N N . ASP A 1 75 ? 5.118 14.848 8.102 1.00 69.56 75 ASP A N 1
ATOM 569 C CA . ASP A 1 75 ? 3.715 14.589 8.473 1.00 69.56 75 ASP A CA 1
ATOM 570 C C . ASP A 1 75 ? 2.724 15.624 7.900 1.00 69.56 75 ASP A C 1
ATOM 572 O O . ASP A 1 75 ? 1.516 15.409 7.888 1.00 69.56 75 ASP A O 1
ATOM 576 N N . GLN A 1 76 ? 3.227 16.771 7.431 1.00 71.50 76 GLN A N 1
ATOM 577 C CA . GLN A 1 76 ? 2.428 17.830 6.805 1.00 71.50 76 GLN A CA 1
ATOM 578 C C . GLN A 1 76 ? 2.098 17.545 5.335 1.00 71.50 76 GLN A C 1
ATOM 580 O O . GLN A 1 76 ? 1.186 18.164 4.786 1.00 71.50 76 GLN A O 1
ATOM 585 N N . LEU A 1 77 ? 2.852 16.655 4.681 1.00 80.38 77 LEU A N 1
ATOM 586 C CA . LEU A 1 77 ? 2.591 16.283 3.297 1.00 80.38 77 LEU A CA 1
ATOM 587 C C . LEU A 1 77 ? 1.516 15.206 3.267 1.00 80.38 77 LEU A C 1
ATOM 589 O O . LEU A 1 77 ? 1.722 14.095 3.749 1.00 80.38 77 LEU A O 1
ATOM 593 N N . GLN A 1 78 ? 0.381 15.549 2.666 1.00 86.81 78 GLN A N 1
ATOM 594 C CA . GLN A 1 78 ? -0.706 14.604 2.486 1.00 86.81 78 GLN A CA 1
ATOM 595 C C . GLN A 1 78 ? -0.332 13.566 1.430 1.00 86.81 78 GLN A C 1
ATOM 597 O O . GLN A 1 78 ? 0.083 13.913 0.319 1.00 86.81 78 GLN A O 1
ATOM 602 N N . GLY A 1 79 ? -0.496 12.296 1.794 1.00 91.88 79 GLY A N 1
ATOM 603 C CA . GLY A 1 79 ? -0.305 11.164 0.896 1.00 91.88 79 GLY A CA 1
ATOM 604 C C . GLY A 1 79 ? -1.317 11.118 -0.241 1.00 91.88 79 GLY A C 1
ATOM 605 O O . GLY A 1 79 ? -2.190 11.977 -0.380 1.00 91.88 79 GLY A O 1
ATOM 606 N N . LEU A 1 80 ? -1.207 10.081 -1.063 1.00 93.38 80 LEU A N 1
ATOM 607 C CA . LEU A 1 80 ? -2.164 9.839 -2.137 1.00 93.38 80 LEU A CA 1
ATOM 608 C C . LEU A 1 80 ? -3.268 8.898 -1.662 1.00 93.38 80 LEU A C 1
ATOM 610 O O . LEU A 1 80 ? -2.964 7.917 -0.979 1.00 93.38 80 LEU A O 1
ATOM 614 N N . PRO A 1 81 ? -4.529 9.158 -2.046 1.00 95.50 81 PRO A N 1
ATOM 615 C CA . PRO A 1 81 ? -5.607 8.224 -1.782 1.00 95.50 81 PRO A CA 1
ATOM 616 C C . PRO A 1 81 ? -5.353 6.911 -2.518 1.00 95.50 81 PRO A C 1
ATOM 618 O O . PRO A 1 81 ? -4.946 6.900 -3.685 1.00 95.50 81 PRO A O 1
ATOM 621 N N . VAL A 1 82 ? -5.601 5.814 -1.813 1.00 97.38 82 VAL A N 1
ATOM 622 C CA . VAL A 1 82 ? -5.629 4.460 -2.348 1.00 97.38 82 VAL A CA 1
ATOM 623 C C . VAL A 1 82 ? -7.022 3.867 -2.225 1.00 97.38 82 VAL A C 1
ATOM 625 O O . VAL A 1 82 ? -7.789 4.225 -1.333 1.00 97.38 82 VAL A O 1
ATOM 628 N N . THR A 1 83 ? -7.305 2.917 -3.101 1.00 97.56 83 THR A N 1
ATOM 629 C CA . THR A 1 83 ? -8.449 2.011 -3.024 1.00 97.56 83 THR A CA 1
ATOM 630 C C . THR A 1 83 ? -7.943 0.583 -2.865 1.00 97.56 83 THR A C 1
ATOM 632 O O . THR A 1 83 ? -6.828 0.260 -3.292 1.00 97.56 83 THR A O 1
ATOM 635 N N . PHE A 1 84 ? -8.766 -0.250 -2.232 1.00 98.19 84 PHE A N 1
ATOM 636 C CA . PHE A 1 84 ? -8.503 -1.670 -2.025 1.00 98.19 84 PHE A CA 1
ATOM 637 C C . PHE A 1 84 ? -9.510 -2.503 -2.812 1.00 98.19 84 PHE A C 1
ATOM 639 O O . PHE A 1 84 ? -10.706 -2.194 -2.795 1.00 98.19 84 PHE A O 1
ATOM 646 N N . SER A 1 85 ? -9.016 -3.559 -3.450 1.00 97.19 85 SER A N 1
ATOM 647 C CA . SER A 1 85 ? -9.814 -4.490 -4.251 1.00 97.19 85 SER A CA 1
ATOM 648 C C . SER A 1 85 ? -9.445 -5.922 -3.847 1.00 97.19 85 SER A C 1
ATOM 650 O O . SER A 1 85 ? -8.363 -6.379 -4.220 1.00 97.19 85 SER A O 1
ATOM 652 N N . PRO A 1 86 ? -10.263 -6.614 -3.032 1.00 95.88 86 PRO A N 1
ATOM 653 C CA . PRO A 1 86 ? -9.960 -7.971 -2.581 1.00 95.88 86 PRO A CA 1
ATOM 654 C C . PRO A 1 86 ? -10.045 -8.985 -3.732 1.00 95.88 86 PRO A C 1
ATOM 656 O O . PRO A 1 86 ? -10.822 -8.807 -4.669 1.00 95.88 86 PRO A O 1
ATOM 659 N N . ALA A 1 87 ? -9.240 -10.049 -3.658 1.00 93.25 87 ALA A N 1
ATOM 660 C CA . ALA A 1 87 ? -9.200 -11.123 -4.654 1.00 93.25 87 ALA A CA 1
ATOM 661 C C . ALA A 1 87 ? -10.531 -11.879 -4.739 1.00 93.25 87 ALA A C 1
ATOM 663 O O . ALA A 1 87 ? -10.986 -12.243 -5.824 1.00 93.25 87 ALA A O 1
ATOM 664 N N . SER A 1 88 ? -11.156 -12.097 -3.583 1.00 86.81 88 SER A N 1
ATOM 665 C CA . SER A 1 88 ? -12.499 -12.638 -3.442 1.00 86.81 88 SER A CA 1
ATOM 666 C C . SER A 1 88 ? -13.470 -11.515 -3.085 1.00 86.81 88 SER A C 1
ATOM 668 O O . SER A 1 88 ? -13.226 -10.704 -2.193 1.00 86.81 88 SER A O 1
ATOM 670 N N . SER A 1 89 ? -14.598 -11.457 -3.789 1.00 75.88 89 SER A N 1
ATOM 671 C CA . SER A 1 89 ? -15.689 -10.557 -3.424 1.00 75.88 89 SER A CA 1
ATOM 672 C C . SER A 1 89 ? -16.341 -11.041 -2.129 1.00 75.88 89 SER A C 1
ATOM 674 O O . SER A 1 89 ? -16.823 -12.174 -2.085 1.00 75.88 89 SER A O 1
ATOM 676 N N . SER A 1 90 ? -16.399 -10.191 -1.104 1.00 74.75 90 SER A N 1
ATOM 677 C CA . SER A 1 90 ? -17.283 -10.404 0.043 1.00 74.75 90 SER A CA 1
ATOM 678 C C . SER A 1 90 ? -18.685 -9.860 -0.256 1.00 74.75 90 SER A C 1
ATOM 680 O O . SER A 1 90 ? -18.854 -8.978 -1.100 1.00 74.75 90 SER A O 1
ATOM 682 N N . GLU A 1 91 ? -19.704 -10.375 0.436 1.00 80.62 91 GLU A N 1
ATOM 683 C CA . GLU A 1 91 ? -21.083 -9.877 0.302 1.00 80.62 91 GLU A CA 1
ATOM 684 C C . GLU A 1 91 ? -21.253 -8.437 0.823 1.00 80.62 91 GLU A C 1
ATOM 686 O O . GLU A 1 91 ? -22.190 -7.743 0.434 1.00 80.62 91 GLU A O 1
ATOM 691 N N . ASP A 1 92 ? -20.354 -7.990 1.703 1.00 86.88 92 ASP A N 1
ATOM 692 C CA . ASP A 1 92 ? -20.491 -6.780 2.516 1.00 86.88 92 ASP A CA 1
ATOM 693 C C . ASP A 1 92 ? -19.538 -5.637 2.141 1.00 86.88 92 ASP A C 1
ATOM 695 O O . ASP A 1 92 ? -19.567 -4.623 2.824 1.00 86.88 92 ASP A O 1
ATOM 699 N N . ASP A 1 93 ? -18.733 -5.778 1.079 1.00 93.19 93 ASP A N 1
ATOM 700 C CA . ASP A 1 93 ? -17.668 -4.850 0.640 1.00 93.19 93 ASP A CA 1
ATOM 701 C C . ASP A 1 93 ? -16.510 -4.625 1.636 1.00 93.19 93 ASP A C 1
ATOM 703 O O . ASP A 1 93 ? -15.580 -3.867 1.344 1.00 93.19 93 ASP A O 1
ATOM 707 N N . VAL A 1 94 ? -16.519 -5.305 2.784 1.00 96.06 94 VAL A N 1
ATOM 708 C CA . VAL A 1 94 ? -15.565 -5.090 3.874 1.00 96.06 94 VAL A CA 1
ATOM 709 C C . VAL A 1 94 ? -14.189 -5.665 3.544 1.00 96.06 94 VAL A C 1
ATOM 711 O O . VAL A 1 94 ? -14.036 -6.831 3.179 1.00 96.06 94 VAL A O 1
ATOM 714 N N . ILE A 1 95 ? -13.147 -4.860 3.761 1.00 96.94 95 ILE A N 1
ATOM 715 C CA . ILE A 1 95 ? -11.755 -5.308 3.702 1.00 96.94 95 ILE A CA 1
ATOM 716 C C . ILE A 1 95 ? -11.402 -6.017 5.004 1.00 96.94 95 ILE A C 1
ATOM 718 O O . ILE A 1 95 ? -11.433 -5.423 6.086 1.00 96.94 95 ILE A O 1
ATOM 722 N N . ARG A 1 96 ? -11.021 -7.288 4.896 1.00 95.75 96 ARG A N 1
ATOM 723 C CA . ARG A 1 96 ? -10.706 -8.138 6.043 1.00 95.75 96 ARG A CA 1
ATOM 724 C C . ARG A 1 96 ? -9.212 -8.400 6.164 1.00 95.75 96 ARG A C 1
ATOM 726 O O . ARG A 1 96 ? -8.468 -8.400 5.181 1.00 95.75 96 ARG A O 1
ATOM 733 N N . VAL A 1 97 ? -8.773 -8.613 7.399 1.00 96.38 97 VAL A N 1
ATOM 734 C CA . VAL A 1 97 ? -7.379 -8.918 7.727 1.00 96.38 97 VAL A CA 1
ATOM 735 C C . VAL A 1 97 ? -6.928 -10.179 6.983 1.00 96.38 97 VAL A C 1
ATOM 737 O O . VAL A 1 97 ? -7.702 -11.117 6.794 1.00 96.38 97 VAL A O 1
ATOM 740 N N . SER A 1 98 ? -5.671 -10.181 6.538 1.00 95.31 98 SER A N 1
ATOM 741 C CA . SER A 1 98 ? -5.006 -11.304 5.861 1.00 95.31 98 SER A CA 1
ATOM 742 C C . SER A 1 98 ? -5.690 -11.803 4.579 1.00 95.31 98 SER A C 1
ATOM 744 O O . SER A 1 98 ? -5.378 -12.895 4.117 1.00 95.31 98 SER A O 1
ATOM 746 N N . THR A 1 99 ? -6.572 -11.001 3.976 1.00 94.50 99 THR A N 1
ATOM 747 C CA . THR A 1 99 ? -7.171 -11.289 2.664 1.00 94.50 99 THR A CA 1
ATOM 748 C C . THR A 1 99 ? -6.295 -10.706 1.560 1.00 94.50 99 THR A C 1
ATOM 750 O O . THR A 1 99 ? -5.896 -9.542 1.653 1.00 94.50 99 THR A O 1
ATOM 753 N N . ASP A 1 100 ? -5.995 -11.498 0.527 1.00 96.19 100 ASP A N 1
ATOM 754 C CA . ASP A 1 100 ? -5.270 -11.010 -0.647 1.00 96.19 100 ASP A CA 1
ATOM 755 C C . ASP A 1 100 ? -6.070 -9.920 -1.364 1.00 96.19 100 ASP A C 1
ATOM 757 O O . ASP A 1 100 ? -7.258 -10.072 -1.656 1.00 96.19 100 ASP A O 1
ATOM 761 N N . LEU A 1 101 ? -5.411 -8.801 -1.641 1.00 97.81 101 LEU A N 1
ATOM 762 C CA . LEU A 1 101 ? -6.012 -7.634 -2.268 1.00 97.81 101 LEU A CA 1
ATOM 763 C C . LEU A 1 101 ? -5.015 -6.884 -3.152 1.00 97.81 101 LEU A C 1
ATOM 765 O O . LEU A 1 101 ? -3.801 -6.932 -2.945 1.00 97.81 101 LEU A O 1
ATOM 769 N N . ASN A 1 102 ? -5.536 -6.152 -4.132 1.00 98.50 102 ASN A N 1
ATOM 770 C CA . ASN A 1 102 ? -4.773 -5.143 -4.850 1.00 98.50 102 ASN A CA 1
ATOM 771 C C . ASN A 1 102 ? -4.895 -3.792 -4.137 1.00 98.50 102 ASN A C 1
ATOM 773 O O . ASN A 1 102 ? -5.942 -3.446 -3.584 1.00 98.50 102 ASN A O 1
ATOM 777 N N . ILE A 1 103 ? -3.821 -3.006 -4.203 1.00 98.50 103 ILE A N 1
ATOM 778 C CA . ILE A 1 103 ? -3.773 -1.620 -3.729 1.00 98.50 103 ILE A CA 1
ATOM 779 C C . ILE A 1 103 ? -3.559 -0.731 -4.949 1.00 98.50 103 ILE A C 1
ATOM 781 O O . ILE A 1 103 ? -2.673 -0.993 -5.761 1.00 98.50 103 ILE A O 1
ATOM 785 N N . LYS A 1 104 ? -4.359 0.324 -5.096 1.00 96.94 104 LYS A N 1
ATOM 786 C CA . LYS A 1 104 ? -4.294 1.212 -6.263 1.00 96.94 104 LYS A CA 1
ATOM 787 C C . LYS A 1 104 ? -4.399 2.661 -5.838 1.00 96.94 104 LYS A C 1
ATOM 789 O O . LYS A 1 104 ? -5.351 3.015 -5.148 1.00 96.94 104 LYS A O 1
ATOM 794 N N . PHE A 1 105 ? -3.481 3.516 -6.290 1.00 96.19 105 PHE A N 1
ATOM 795 C CA . PHE A 1 105 ? -3.672 4.959 -6.127 1.00 96.19 105 PHE A CA 1
ATOM 796 C C . PHE A 1 105 ? -4.846 5.441 -6.986 1.00 96.19 105 PHE A C 1
ATOM 798 O O . PHE A 1 105 ? -4.905 5.129 -8.175 1.00 96.19 105 PHE A O 1
ATOM 805 N N . SER A 1 106 ? -5.746 6.245 -6.417 1.00 92.19 106 SER A N 1
ATOM 806 C CA . SER A 1 106 ? -6.916 6.770 -7.142 1.00 92.19 106 SER A CA 1
ATOM 807 C C . SER A 1 106 ? -6.567 7.809 -8.210 1.00 92.19 106 SER A C 1
ATOM 809 O O . SER A 1 106 ? -7.391 8.143 -9.058 1.00 92.19 106 SER A O 1
ATOM 811 N N . ILE A 1 107 ? -5.352 8.357 -8.164 1.00 83.62 107 ILE A N 1
ATOM 812 C CA . ILE A 1 107 ? -4.893 9.404 -9.075 1.00 83.62 107 ILE A CA 1
ATOM 813 C C . ILE A 1 107 ? -3.868 8.800 -10.028 1.00 83.62 107 ILE A C 1
ATOM 815 O O . ILE A 1 107 ? -2.817 8.328 -9.589 1.00 83.62 107 ILE A O 1
ATOM 819 N N . LYS A 1 108 ? -4.145 8.883 -11.335 1.00 68.81 108 LYS A N 1
ATOM 820 C CA . LYS A 1 108 ? -3.180 8.509 -12.374 1.00 68.81 108 LYS A CA 1
ATOM 821 C C . LYS A 1 108 ? -1.980 9.464 -12.323 1.00 68.81 108 LYS A C 1
ATOM 823 O O . LYS A 1 108 ? -2.146 10.685 -12.313 1.00 68.81 108 LYS A O 1
ATOM 828 N N . LYS A 1 109 ? -0.775 8.902 -12.234 1.00 67.69 109 LYS A N 1
ATOM 829 C CA . LYS A 1 109 ? 0.492 9.639 -12.106 1.00 67.69 109 LYS A CA 1
ATOM 830 C C . LYS A 1 109 ? 1.182 9.851 -13.457 1.00 67.69 109 LYS A C 1
ATOM 832 O O . LYS A 1 109 ? 0.591 9.622 -14.506 1.00 67.69 109 LYS A O 1
ATOM 837 N N . ALA A 1 110 ? 2.393 10.412 -13.405 1.00 65.06 110 ALA A N 1
ATOM 838 C CA . ALA A 1 110 ? 3.126 10.947 -14.550 1.00 65.06 110 ALA A CA 1
ATOM 839 C C . ALA A 1 110 ? 3.619 9.872 -15.530 1.00 65.06 110 ALA A C 1
ATOM 841 O O . ALA A 1 110 ? 3.691 10.148 -16.726 1.00 65.06 110 ALA A O 1
ATOM 842 N N . CYS A 1 111 ? 3.960 8.674 -15.047 1.00 79.38 111 CYS A N 1
ATOM 843 C CA . CYS A 1 111 ? 4.271 7.554 -15.930 1.00 79.38 111 CYS A CA 1
ATOM 844 C C . CYS A 1 111 ? 2.970 7.032 -16.567 1.00 79.38 111 CYS A C 1
ATOM 846 O O . CYS A 1 111 ? 1.956 6.897 -15.880 1.00 79.38 111 CYS A O 1
ATOM 848 N N . ASP A 1 112 ? 2.990 6.690 -17.860 1.00 84.06 112 ASP A N 1
ATOM 849 C CA . ASP A 1 112 ? 1.828 6.102 -18.548 1.00 84.06 112 ASP A CA 1
ATOM 850 C C . ASP A 1 112 ? 1.683 4.602 -18.234 1.00 84.06 112 ASP A C 1
ATOM 852 O O . ASP A 1 112 ? 1.721 3.730 -19.099 1.00 84.06 112 ASP A O 1
ATOM 856 N N . HIS A 1 113 ? 1.568 4.301 -16.944 1.00 86.69 113 HIS A N 1
ATOM 857 C CA . HIS A 1 113 ? 1.371 2.966 -16.402 1.00 86.69 113 HIS A CA 1
ATOM 858 C C . HIS A 1 113 ? 0.166 2.952 -15.456 1.00 86.69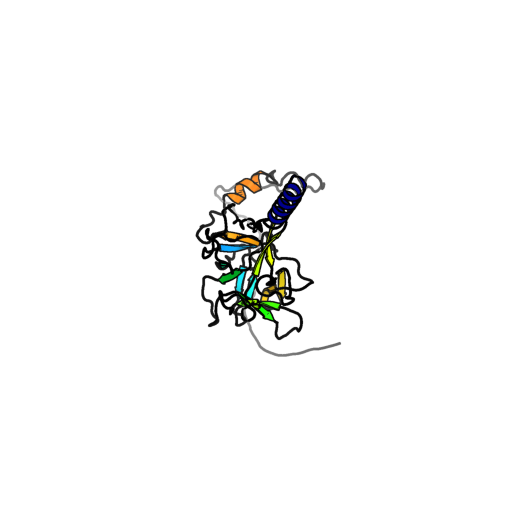 113 HIS A C 1
ATOM 860 O O . HIS A 1 113 ? -0.318 3.989 -14.999 1.00 86.69 113 HIS A O 1
ATOM 866 N N . SER A 1 114 ? -0.330 1.748 -15.172 1.00 93.19 114 SER A N 1
ATOM 867 C CA . SER A 1 114 ? -1.357 1.518 -14.156 1.00 93.19 114 SER A CA 1
ATOM 868 C C . SER A 1 114 ? -0.918 2.061 -12.792 1.00 93.19 114 SER A C 1
ATOM 870 O O . SER A 1 114 ? 0.259 2.019 -12.450 1.00 93.19 114 SER A O 1
ATOM 872 N N . SER A 1 115 ? -1.859 2.543 -11.983 1.00 95.19 115 SER A N 1
ATOM 873 C CA . SER A 1 115 ? -1.597 2.985 -10.604 1.00 95.19 115 SER A CA 1
ATOM 874 C C . SER A 1 115 ? -1.749 1.867 -9.566 1.00 95.19 115 SER A C 1
ATOM 876 O O . SER A 1 115 ? -1.658 2.127 -8.364 1.00 95.19 115 SER A O 1
ATOM 878 N N . VAL A 1 116 ? -1.980 0.636 -10.027 1.00 97.31 116 VAL A N 1
ATOM 879 C CA . VAL A 1 116 ? -2.011 -0.575 -9.201 1.00 97.31 116 VAL A CA 1
ATOM 880 C C . VAL A 1 116 ? -0.599 -0.911 -8.751 1.00 97.31 116 VAL A C 1
ATOM 882 O O . VAL A 1 116 ? 0.348 -0.844 -9.540 1.00 97.31 116 VAL A O 1
ATOM 885 N N . TRP A 1 117 ? -0.467 -1.245 -7.476 1.00 98.06 117 TRP A N 1
ATOM 886 C CA . TRP A 1 117 ? 0.799 -1.597 -6.863 1.00 98.06 117 TRP A CA 1
ATOM 887 C C . TRP A 1 117 ? 1.237 -2.996 -7.283 1.00 98.06 117 TRP A C 1
ATOM 889 O O . TRP A 1 117 ? 0.418 -3.892 -7.471 1.00 98.06 117 TRP A O 1
ATOM 899 N N . LYS A 1 118 ? 2.548 -3.183 -7.382 1.00 97.06 118 LYS A N 1
ATOM 900 C CA . LYS A 1 118 ? 3.187 -4.476 -7.586 1.00 97.06 118 LYS A CA 1
ATOM 901 C C . LYS A 1 118 ? 4.561 -4.528 -6.943 1.00 97.06 118 LYS A C 1
ATOM 903 O O . LYS A 1 118 ? 5.216 -3.502 -6.739 1.00 97.06 118 LYS A O 1
ATOM 908 N N . ILE A 1 119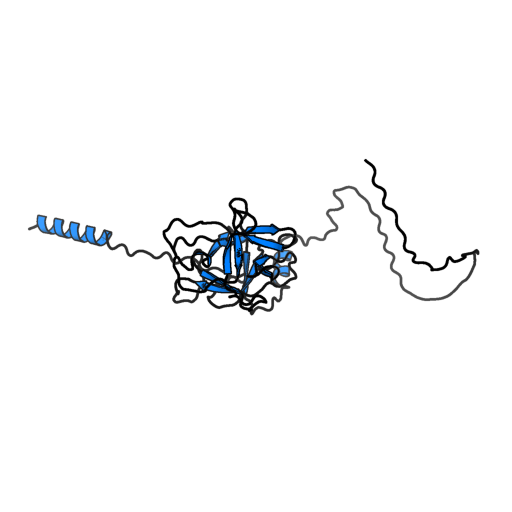 ? 5.031 -5.742 -6.710 1.00 96.31 119 ILE A N 1
ATOM 909 C CA . ILE A 1 119 ? 6.421 -6.011 -6.374 1.00 96.31 119 ILE A CA 1
ATOM 910 C C . ILE A 1 119 ? 7.277 -6.020 -7.642 1.00 96.31 119 ILE A C 1
ATOM 912 O O . ILE A 1 119 ? 7.007 -6.753 -8.593 1.00 96.31 119 ILE A O 1
ATOM 916 N N . GLN A 1 120 ? 8.347 -5.226 -7.635 1.00 93.25 120 GLN A N 1
ATOM 917 C CA . GLN A 1 120 ? 9.327 -5.164 -8.712 1.00 93.25 120 GLN A CA 1
ATOM 918 C C . GLN A 1 120 ? 10.742 -5.379 -8.173 1.00 93.25 120 GLN A C 1
ATOM 920 O O . GLN A 1 120 ? 11.174 -4.744 -7.209 1.00 93.25 120 GLN A O 1
ATOM 925 N N . LYS A 1 121 ? 11.492 -6.271 -8.825 1.00 89.50 121 LYS A N 1
ATOM 926 C CA . LYS A 1 121 ? 12.908 -6.482 -8.522 1.00 89.50 121 LYS A CA 1
ATOM 927 C C . LYS A 1 121 ? 13.724 -5.266 -8.959 1.00 89.50 121 LYS A C 1
ATOM 929 O O . LYS A 1 121 ? 13.564 -4.784 -10.080 1.00 89.50 121 LYS A O 1
ATOM 934 N N . SER A 1 122 ? 14.625 -4.804 -8.099 1.00 83.00 122 SER A N 1
ATOM 935 C CA . SER A 1 122 ? 15.604 -3.777 -8.453 1.00 83.00 122 SER A CA 1
ATOM 936 C C . SER A 1 122 ? 16.544 -4.273 -9.555 1.00 83.00 122 SER A C 1
ATOM 938 O O . SER A 1 122 ? 17.051 -5.392 -9.486 1.00 83.00 122 SER A O 1
ATOM 940 N N . SER A 1 123 ? 16.830 -3.426 -10.546 1.00 74.50 123 SER A N 1
ATOM 941 C CA . SER A 1 123 ? 17.835 -3.711 -11.581 1.00 74.50 123 SER A CA 1
ATOM 942 C C . SER A 1 123 ? 19.271 -3.629 -11.056 1.00 74.50 123 SER A C 1
ATOM 944 O O . SER A 1 123 ? 20.164 -4.262 -11.607 1.00 74.50 123 SER A O 1
ATOM 946 N N . ASN A 1 124 ? 19.500 -2.839 -10.002 1.00 69.19 124 ASN A N 1
ATOM 947 C CA . ASN A 1 124 ? 20.841 -2.438 -9.553 1.00 69.19 124 ASN A CA 1
ATOM 948 C C . ASN A 1 124 ? 21.352 -3.262 -8.365 1.00 69.19 124 ASN A C 1
ATOM 950 O O . ASN A 1 124 ? 22.486 -3.094 -7.924 1.00 69.19 124 ASN A O 1
ATOM 954 N N . SER A 1 125 ? 20.507 -4.127 -7.812 1.00 62.50 125 SER A N 1
ATOM 955 C CA . SER A 1 125 ? 20.845 -4.996 -6.694 1.00 62.50 125 SER A CA 1
ATOM 956 C C . SER A 1 125 ? 20.129 -6.318 -6.882 1.00 62.50 125 SER A C 1
ATOM 958 O O . SER A 1 125 ? 18.913 -6.330 -7.065 1.00 62.50 125 SER A O 1
ATOM 960 N N . GLU A 1 126 ? 20.840 -7.431 -6.756 1.00 61.66 126 GLU A N 1
ATOM 961 C CA . GLU A 1 126 ? 20.237 -8.747 -6.975 1.00 61.66 126 GLU A CA 1
ATOM 962 C C . GLU A 1 126 ? 19.166 -9.119 -5.930 1.00 61.66 126 GLU A C 1
ATOM 964 O O . GLU A 1 126 ? 18.387 -10.040 -6.175 1.00 61.66 126 GLU A O 1
ATOM 969 N N . VAL A 1 127 ? 19.096 -8.397 -4.799 1.00 69.69 127 VAL A N 1
ATOM 970 C CA . VAL A 1 127 ? 18.348 -8.814 -3.596 1.00 69.69 127 VAL A CA 1
ATOM 971 C C . VAL A 1 127 ? 17.274 -7.811 -3.134 1.00 69.69 127 VAL A C 1
ATOM 973 O O . VAL A 1 127 ? 16.462 -8.156 -2.280 1.00 69.69 127 VAL A O 1
ATOM 976 N N . GLN A 1 128 ? 17.213 -6.587 -3.678 1.00 87.19 128 GLN A N 1
ATOM 977 C CA . GLN A 1 128 ? 16.208 -5.604 -3.242 1.00 87.19 128 GLN A CA 1
ATOM 978 C C . GLN A 1 128 ? 14.953 -5.642 -4.118 1.00 87.19 128 GLN A C 1
ATOM 980 O O . GLN A 1 128 ? 15.034 -5.580 -5.347 1.00 87.19 128 GLN A O 1
ATOM 985 N N . TRP A 1 129 ? 13.792 -5.677 -3.471 1.00 92.56 129 TRP A N 1
ATOM 986 C CA . TRP A 1 129 ? 12.483 -5.650 -4.117 1.00 92.56 129 TRP A CA 1
ATOM 987 C C . TRP A 1 129 ? 11.706 -4.426 -3.656 1.00 92.56 129 TRP A C 1
ATOM 989 O O . TRP A 1 129 ? 11.568 -4.192 -2.455 1.00 92.56 129 TRP A O 1
ATOM 999 N N . PHE A 1 130 ? 11.199 -3.641 -4.593 1.00 94.50 130 PHE A N 1
ATOM 1000 C CA . PHE A 1 130 ? 10.463 -2.416 -4.311 1.00 94.50 130 PHE A CA 1
ATOM 1001 C C . PHE A 1 130 ? 8.978 -2.598 -4.585 1.00 94.50 130 PHE A C 1
ATOM 1003 O O . PHE A 1 130 ? 8.585 -3.369 -5.462 1.00 94.50 130 PHE A O 1
ATOM 1010 N N . VAL A 1 131 ? 8.163 -1.855 -3.843 1.00 97.00 131 VAL A N 1
ATOM 1011 C CA . VAL A 1 131 ? 6.758 -1.661 -4.184 1.00 97.00 131 VAL A CA 1
ATOM 1012 C C . VAL A 1 131 ? 6.688 -0.517 -5.192 1.00 97.00 131 VAL A C 1
ATOM 1014 O O . VAL A 1 131 ? 7.150 0.594 -4.931 1.00 97.00 131 VAL A O 1
ATOM 1017 N N . THR A 1 132 ? 6.132 -0.803 -6.360 1.00 95.94 132 THR A N 1
ATOM 1018 C CA . THR A 1 132 ? 6.044 0.117 -7.504 1.00 95.94 132 THR A CA 1
ATOM 1019 C C . THR A 1 132 ? 4.627 0.121 -8.054 1.00 95.94 132 THR A C 1
ATOM 1021 O O . THR A 1 132 ? 3.832 -0.749 -7.710 1.00 95.94 132 THR A O 1
ATOM 1024 N N . THR A 1 133 ? 4.290 1.084 -8.903 1.00 95.62 133 THR A N 1
ATOM 1025 C CA . THR A 1 133 ? 3.050 1.055 -9.682 1.00 95.62 133 THR A CA 1
ATOM 1026 C C . THR A 1 133 ? 3.214 0.201 -10.950 1.00 95.62 133 THR A C 1
ATOM 1028 O O . THR A 1 133 ? 4.216 -0.486 -11.153 1.00 95.62 133 THR A O 1
ATOM 1031 N N . GLY A 1 134 ? 2.221 0.200 -11.834 1.00 94.88 134 GLY A N 1
ATOM 1032 C CA . GLY A 1 134 ? 2.254 -0.549 -13.088 1.00 94.88 134 GLY A CA 1
ATOM 1033 C C . GLY A 1 134 ? 1.900 -2.028 -12.940 1.00 94.88 134 GLY A C 1
ATOM 1034 O O . GLY A 1 134 ? 2.360 -2.830 -13.756 1.00 94.88 134 GLY A O 1
ATOM 1035 N N . GLY A 1 135 ? 1.159 -2.388 -11.891 1.00 96.06 135 GLY A N 1
ATOM 1036 C CA . GLY A 1 135 ? 0.520 -3.694 -11.732 1.00 96.06 135 GLY A CA 1
ATOM 1037 C C . GLY A 1 135 ? -0.814 -3.804 -12.473 1.00 96.06 135 GLY A C 1
ATOM 1038 O O . GLY A 1 135 ? -1.272 -2.865 -13.131 1.00 96.06 135 GLY A O 1
ATOM 1039 N N . GLU A 1 136 ? -1.452 -4.956 -12.318 1.00 96.25 136 GLU A N 1
ATOM 1040 C CA . GLU A 1 136 ? -2.769 -5.278 -12.865 1.00 96.25 136 GLU A CA 1
ATOM 1041 C C . GLU A 1 136 ? -3.746 -5.558 -11.720 1.00 96.25 136 GLU A C 1
ATOM 1043 O O . GLU A 1 136 ? -3.380 -6.193 -10.732 1.00 96.25 136 GLU A O 1
ATOM 1048 N N . GLU A 1 137 ? -4.966 -5.035 -11.836 1.00 95.56 137 GLU A N 1
ATOM 1049 C CA . GLU A 1 137 ? -6.034 -5.227 -10.853 1.00 95.56 137 GLU A CA 1
ATOM 1050 C C . GLU A 1 137 ? -6.891 -6.435 -11.238 1.00 95.56 137 GLU A C 1
ATOM 1052 O O . GLU A 1 137 ? -7.317 -6.552 -12.387 1.00 95.56 137 GLU A O 1
ATOM 1057 N N . GLY A 1 138 ? -7.182 -7.302 -10.270 1.00 94.75 138 GLY A N 1
ATOM 1058 C CA . GLY A 1 138 ? -7.939 -8.530 -10.479 1.00 94.75 138 GLY A CA 1
ATOM 1059 C C . GLY A 1 138 ? -7.111 -9.655 -11.101 1.00 94.75 138 GLY A C 1
ATOM 1060 O O . GLY A 1 138 ? -5.888 -9.702 -10.972 1.00 94.75 138 GLY A O 1
ATOM 1061 N N . ASN A 1 139 ? -7.810 -10.594 -11.745 1.00 94.69 139 ASN A N 1
ATOM 1062 C CA . ASN A 1 139 ? -7.237 -11.787 -12.375 1.00 94.69 139 ASN A CA 1
ATOM 1063 C C . ASN A 1 139 ? -6.308 -12.581 -11.435 1.00 94.69 139 ASN A C 1
ATOM 1065 O O . ASN A 1 139 ? -5.133 -12.762 -11.763 1.00 94.69 139 ASN A O 1
ATOM 1069 N N . PRO A 1 140 ? -6.792 -13.033 -10.257 1.00 94.19 140 PRO A N 1
ATOM 1070 C CA . PRO A 1 140 ? -5.964 -13.757 -9.296 1.00 94.19 140 PRO A CA 1
ATOM 1071 C C . PRO A 1 140 ? -5.385 -15.019 -9.932 1.00 94.19 140 PRO A C 1
ATOM 1073 O O . PRO A 1 140 ? -6.110 -15.897 -10.397 1.00 94.19 140 PRO A O 1
ATOM 1076 N N . GLY A 1 141 ? -4.058 -15.087 -9.973 1.00 93.06 141 GLY A N 1
ATOM 1077 C CA . GLY A 1 141 ? -3.332 -16.196 -10.567 1.00 93.06 141 GLY A CA 1
ATOM 1078 C C . GLY A 1 141 ? -1.833 -15.933 -10.631 1.00 93.06 141 GLY A C 1
ATOM 1079 O O . GLY A 1 141 ? -1.331 -14.909 -10.168 1.00 93.06 141 GLY A O 1
ATOM 1080 N N . VAL A 1 142 ? -1.112 -16.878 -11.232 1.00 91.94 142 VAL A N 1
ATOM 1081 C CA . VAL A 1 142 ? 0.356 -16.842 -11.334 1.00 91.94 142 VAL A CA 1
ATOM 1082 C C . VAL A 1 142 ? 0.846 -15.613 -12.109 1.00 91.94 142 VAL A C 1
ATOM 1084 O O . VAL A 1 142 ? 1.868 -15.032 -11.749 1.00 91.94 142 VAL A O 1
ATOM 1087 N N . ASP A 1 143 ? 0.096 -15.171 -13.119 1.00 93.19 143 ASP A N 1
ATOM 1088 C CA . ASP A 1 143 ? 0.474 -14.035 -13.968 1.00 93.19 143 ASP A CA 1
ATOM 1089 C C . ASP A 1 143 ? 0.388 -12.682 -13.237 1.00 93.19 143 ASP A C 1
ATOM 1091 O O . ASP A 1 143 ? 1.137 -11.756 -13.550 1.00 93.19 143 ASP A O 1
ATOM 1095 N N . THR A 1 144 ? -0.474 -12.568 -12.220 1.00 95.50 144 THR A N 1
ATOM 1096 C CA . THR A 1 144 ? -0.664 -11.347 -11.414 1.00 95.50 144 THR A CA 1
ATOM 1097 C C . THR A 1 144 ? -0.068 -11.461 -10.014 1.00 95.50 144 THR A C 1
ATOM 1099 O O . THR A 1 144 ? -0.310 -10.605 -9.166 1.00 95.50 144 THR A O 1
ATOM 1102 N N . LEU A 1 145 ? 0.740 -12.495 -9.757 1.00 95.06 145 LEU A N 1
ATOM 1103 C CA . LEU A 1 145 ? 1.199 -12.873 -8.420 1.00 95.06 145 LEU A CA 1
ATOM 1104 C C . LEU A 1 145 ? 1.850 -11.722 -7.639 1.00 95.06 145 LEU A C 1
ATOM 1106 O O . LEU A 1 145 ? 1.681 -11.608 -6.429 1.00 95.06 145 LEU A O 1
ATOM 1110 N N . THR A 1 146 ? 2.580 -10.843 -8.327 1.00 96.25 146 THR A N 1
ATOM 1111 C CA . THR A 1 146 ? 3.289 -9.711 -7.716 1.00 96.25 146 THR A CA 1
ATOM 1112 C C . THR A 1 146 ? 2.388 -8.529 -7.350 1.00 96.25 146 THR A C 1
ATOM 1114 O O . THR A 1 146 ? 2.879 -7.589 -6.726 1.00 96.25 146 THR A O 1
ATOM 1117 N N . ASN A 1 147 ? 1.102 -8.558 -7.709 1.00 97.62 147 ASN A N 1
ATOM 1118 C CA . ASN A 1 147 ? 0.138 -7.474 -7.487 1.00 97.62 147 ASN A CA 1
ATOM 1119 C C . ASN A 1 147 ? -0.696 -7.665 -6.205 1.00 97.62 147 ASN A C 1
ATOM 1121 O O . ASN A 1 147 ? -1.534 -6.817 -5.884 1.00 97.62 147 ASN A O 1
ATOM 1125 N N . TRP A 1 148 ? -0.503 -8.783 -5.500 1.00 97.50 148 TRP A N 1
ATOM 1126 C CA . TRP A 1 148 ? -1.313 -9.188 -4.354 1.00 97.50 148 TRP A CA 1
ATOM 1127 C C . TRP A 1 148 ? -0.612 -8.892 -3.033 1.00 97.50 148 TRP A C 1
ATOM 1129 O O . TRP A 1 148 ? 0.539 -9.268 -2.805 1.00 97.50 148 TRP A O 1
ATOM 1139 N N . PHE A 1 149 ? -1.337 -8.201 -2.164 1.00 98.12 149 PHE A N 1
ATOM 1140 C CA . PHE A 1 149 ? -0.890 -7.771 -0.851 1.00 98.12 149 PHE A CA 1
ATOM 1141 C C . PHE A 1 149 ? -1.909 -8.190 0.198 1.00 98.12 149 PHE A C 1
ATOM 1143 O O . PHE A 1 149 ? -3.077 -8.404 -0.107 1.00 98.12 149 PHE A O 1
ATOM 1150 N N . LYS A 1 150 ? -1.478 -8.225 1.453 1.00 97.56 150 LYS A N 1
ATOM 1151 C CA . LYS A 1 150 ? -2.334 -8.438 2.617 1.00 97.56 150 LYS A CA 1
ATOM 1152 C C . LYS A 1 150 ? -2.165 -7.292 3.602 1.00 97.56 150 LYS A C 1
ATOM 1154 O O . LYS A 1 150 ? -1.096 -6.682 3.697 1.00 97.56 150 LYS A O 1
ATOM 1159 N N . ILE A 1 151 ? -3.225 -7.020 4.354 1.00 98.19 151 ILE A N 1
ATOM 1160 C CA . ILE A 1 151 ? -3.190 -6.133 5.517 1.00 98.19 151 ILE A CA 1
ATOM 1161 C C . ILE A 1 151 ? -3.272 -7.014 6.758 1.00 98.19 151 ILE A C 1
ATOM 1163 O O . ILE A 1 151 ? -4.244 -7.743 6.939 1.00 98.19 151 ILE A O 1
ATOM 1167 N N . GLU A 1 152 ? -2.267 -6.938 7.624 1.00 97.19 152 GLU A N 1
ATOM 1168 C CA . GLU A 1 152 ? -2.207 -7.724 8.858 1.00 97.19 152 GLU A CA 1
ATOM 1169 C C . GLU A 1 152 ? -2.195 -6.824 10.089 1.00 97.19 152 GLU A C 1
ATOM 1171 O O . GLU A 1 152 ? -1.701 -5.695 10.042 1.00 97.19 152 GLU A O 1
ATOM 1176 N N . LYS A 1 153 ? -2.698 -7.327 11.221 1.00 96.19 153 LYS A N 1
ATOM 1177 C CA . LYS A 1 153 ? -2.541 -6.646 12.511 1.00 96.19 153 LYS A CA 1
ATOM 1178 C C . LYS A 1 153 ? -1.063 -6.560 12.885 1.00 96.19 153 LYS A C 1
ATOM 1180 O O . LYS A 1 153 ? -0.313 -7.527 12.764 1.00 96.19 153 LYS A O 1
ATOM 1185 N N . ALA A 1 154 ? -0.665 -5.416 13.425 1.00 93.50 154 ALA A N 1
ATOM 1186 C CA . ALA A 1 154 ? 0.668 -5.200 13.967 1.00 93.50 154 ALA A CA 1
ATOM 1187 C C . ALA A 1 154 ? 0.579 -4.804 15.448 1.00 93.50 154 ALA A C 1
ATOM 1189 O O . ALA A 1 154 ? 0.758 -3.645 15.835 1.00 93.50 154 ALA A O 1
ATOM 1190 N N . GLY A 1 155 ? 0.262 -5.795 16.286 1.00 86.56 155 GLY A N 1
ATOM 1191 C CA . GLY A 1 155 ? 0.034 -5.593 17.716 1.00 86.56 155 GLY A CA 1
ATOM 1192 C C . GLY A 1 155 ? -1.105 -4.603 17.975 1.00 86.56 155 GLY A C 1
ATOM 1193 O O . GLY A 1 155 ? -2.146 -4.652 17.326 1.00 86.56 155 GLY A O 1
ATOM 1194 N N . THR A 1 156 ? -0.902 -3.690 18.924 1.00 84.38 156 THR A N 1
ATOM 1195 C CA . THR A 1 156 ? -1.881 -2.651 19.292 1.00 84.38 156 THR A CA 1
ATOM 1196 C C . THR A 1 156 ? -1.675 -1.324 18.558 1.00 84.38 156 THR A C 1
ATOM 1198 O O . THR A 1 156 ? -2.433 -0.384 18.779 1.00 84.38 156 THR A O 1
ATOM 1201 N N . LEU A 1 157 ? -0.645 -1.222 17.710 1.00 82.69 157 LEU A N 1
ATOM 1202 C CA . LEU A 1 157 ? -0.220 0.040 17.093 1.00 82.69 157 LEU A CA 1
ATOM 1203 C C . LEU A 1 157 ? -0.903 0.325 15.749 1.00 82.69 157 LEU A C 1
ATOM 1205 O O . LEU A 1 157 ? -0.841 1.455 15.273 1.00 82.69 157 LEU A O 1
ATOM 1209 N N . GLY A 1 158 ? -1.544 -0.675 15.142 1.00 94.00 158 GLY A N 1
ATOM 1210 C CA . GLY A 1 158 ? -2.214 -0.548 13.852 1.00 94.00 158 GLY A CA 1
ATOM 1211 C C . GLY A 1 158 ? -2.037 -1.799 13.004 1.00 94.00 158 GLY A C 1
ATOM 1212 O O . GLY A 1 158 ? -2.189 -2.923 13.491 1.00 94.00 158 GLY A O 1
ATOM 1213 N N . TYR A 1 159 ? -1.700 -1.590 11.737 1.00 98.31 159 TYR A N 1
ATOM 1214 C CA . TYR A 1 159 ? -1.546 -2.642 10.741 1.00 98.31 159 TYR A CA 1
ATOM 1215 C C . TYR A 1 159 ? -0.156 -2.617 10.112 1.00 98.31 159 TYR A C 1
ATOM 1217 O O . TYR A 1 159 ? 0.617 -1.678 10.296 1.00 98.31 159 TYR A O 1
ATOM 1225 N N . LYS A 1 160 ? 0.155 -3.650 9.342 1.00 97.94 160 LYS A N 1
ATOM 1226 C CA . LYS A 1 160 ? 1.293 -3.707 8.427 1.00 97.94 160 LYS A CA 1
ATOM 1227 C C . LYS A 1 160 ? 0.818 -4.223 7.072 1.00 97.94 160 LYS A C 1
ATOM 1229 O O . LYS A 1 160 ? -0.170 -4.955 6.994 1.00 97.94 160 LYS A O 1
ATOM 1234 N N . LEU A 1 161 ? 1.525 -3.833 6.018 1.00 98.38 161 LEU A N 1
ATOM 1235 C CA . LEU A 1 161 ? 1.322 -4.386 4.682 1.00 98.38 161 LEU A CA 1
ATOM 1236 C C . LEU A 1 161 ? 2.273 -5.563 4.479 1.00 98.38 161 LEU A C 1
ATOM 1238 O O . LEU A 1 161 ? 3.438 -5.499 4.876 1.00 98.38 161 LEU A O 1
ATOM 1242 N N . VAL A 1 162 ? 1.780 -6.621 3.850 1.00 97.44 162 VAL A N 1
ATOM 1243 C CA . VAL A 1 162 ? 2.517 -7.870 3.645 1.00 97.44 162 VAL A CA 1
ATOM 1244 C C . VAL A 1 162 ? 2.392 -8.291 2.188 1.00 97.44 162 VAL A C 1
ATOM 1246 O O . VAL A 1 162 ? 1.325 -8.176 1.591 1.00 97.44 162 VAL A O 1
ATOM 1249 N N . PHE A 1 163 ? 3.485 -8.779 1.612 1.00 96.75 163 PHE A N 1
ATOM 1250 C CA . PHE A 1 163 ? 3.468 -9.516 0.355 1.00 96.75 163 PHE A CA 1
ATOM 1251 C C . PHE A 1 163 ? 3.575 -11.004 0.686 1.00 96.75 163 PHE A C 1
ATOM 1253 O O . PHE A 1 163 ? 4.630 -11.444 1.140 1.00 96.75 163 PHE A O 1
ATOM 1260 N N . CYS A 1 164 ? 2.481 -11.751 0.534 1.00 95.00 164 CYS A N 1
ATOM 1261 C CA . CYS A 1 164 ? 2.430 -13.193 0.790 1.00 95.00 164 CYS A CA 1
ATOM 1262 C C . CYS A 1 164 ? 1.251 -13.833 0.030 1.00 95.00 164 CYS A C 1
ATOM 1264 O O . CYS A 1 164 ? 0.234 -14.167 0.641 1.00 95.00 164 CYS A O 1
ATOM 1266 N N . PRO A 1 165 ? 1.357 -13.976 -1.304 1.00 94.19 165 PRO A N 1
ATOM 1267 C CA . PRO A 1 165 ? 0.252 -14.419 -2.156 1.00 94.19 165 PRO A CA 1
ATOM 1268 C C . PRO A 1 165 ? 0.082 -15.953 -2.166 1.00 94.19 165 PRO A C 1
ATOM 1270 O O . PRO A 1 165 ? -0.067 -16.568 -3.223 1.00 94.19 165 PRO A O 1
ATOM 1273 N N . GL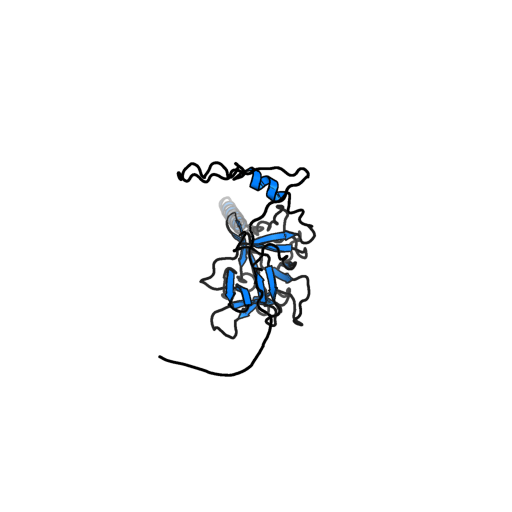U A 1 166 ? 0.164 -16.593 -0.996 1.00 90.94 166 GLU A N 1
ATOM 1274 C CA . GLU A 1 166 ? 0.054 -18.056 -0.851 1.00 90.94 166 GLU A CA 1
ATOM 1275 C C . GLU A 1 166 ? -1.344 -18.579 -1.198 1.00 90.94 166 GLU A C 1
ATOM 1277 O O . GLU A 1 166 ? -1.453 -19.688 -1.728 1.00 90.94 166 GLU A O 1
ATOM 1282 N N . ASP A 1 167 ? -2.391 -17.782 -0.955 1.00 89.06 167 ASP A N 1
ATOM 1283 C CA . ASP A 1 167 ? -3.777 -18.156 -1.276 1.00 89.06 167 ASP A CA 1
ATOM 1284 C C . ASP A 1 167 ? -4.101 -17.921 -2.759 1.00 89.06 167 ASP A C 1
ATOM 1286 O O . ASP A 1 167 ? -5.011 -18.537 -3.308 1.00 89.06 167 ASP A O 1
ATOM 1290 N N . ILE A 1 168 ? -3.316 -17.075 -3.438 1.00 91.12 168 ILE A N 1
ATOM 1291 C CA . ILE A 1 168 ? -3.381 -16.884 -4.893 1.00 91.12 168 ILE A CA 1
ATOM 1292 C C . ILE A 1 168 ? -2.676 -18.032 -5.619 1.00 91.12 168 ILE A C 1
ATOM 1294 O O . ILE A 1 168 ? -3.138 -18.498 -6.661 1.00 91.12 168 ILE A O 1
ATOM 1298 N N . CYS A 1 169 ? -1.532 -18.479 -5.091 1.00 87.56 169 CYS A N 1
ATOM 1299 C CA . CYS A 1 169 ? -0.748 -19.559 -5.673 1.00 87.56 169 CYS A CA 1
ATOM 1300 C C . CYS A 1 169 ? -0.073 -20.414 -4.600 1.00 87.56 169 CYS A C 1
ATOM 1302 O O . CYS A 1 169 ? 0.873 -19.987 -3.938 1.00 87.56 169 CYS A O 1
ATOM 1304 N N . HIS A 1 170 ? -0.452 -21.690 -4.533 1.00 85.44 170 HIS A N 1
ATOM 1305 C CA . HIS A 1 170 ? 0.197 -22.696 -3.686 1.00 85.44 170 HIS A CA 1
ATOM 1306 C C . HIS A 1 170 ? 1.528 -23.204 -4.280 1.00 85.44 170 HIS A C 1
ATOM 1308 O O . HIS A 1 170 ? 1.784 -24.404 -4.345 1.00 85.44 170 HIS A O 1
ATOM 1314 N N . CYS A 1 171 ? 2.372 -22.290 -4.762 1.00 84.62 171 CYS A N 1
ATOM 1315 C CA . CYS A 1 171 ? 3.604 -22.591 -5.498 1.00 84.62 171 CYS A CA 1
ATOM 1316 C C . CYS A 1 171 ? 4.898 -22.246 -4.739 1.00 84.62 171 CYS A C 1
ATOM 1318 O O . CYS A 1 171 ? 5.967 -22.217 -5.344 1.00 84.62 171 CYS A O 1
ATOM 1320 N N . GLY A 1 172 ? 4.824 -22.013 -3.423 1.00 81.88 172 GLY 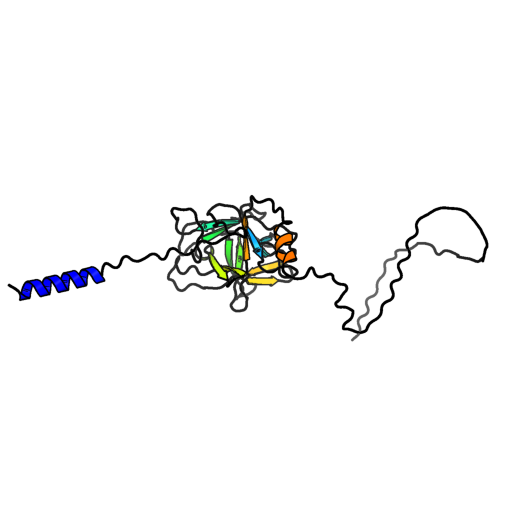A N 1
ATOM 1321 C CA . GLY A 1 172 ? 5.993 -21.689 -2.595 1.00 81.88 172 GLY A CA 1
ATOM 1322 C C . GLY A 1 172 ? 6.491 -20.264 -2.836 1.00 81.88 172 GLY A C 1
ATOM 1323 O O . GLY A 1 172 ? 7.597 -20.051 -3.330 1.00 81.88 172 GLY A O 1
ATOM 1324 N N . VAL A 1 173 ? 5.645 -19.287 -2.518 1.00 84.62 173 VAL A N 1
ATOM 1325 C CA . VAL A 1 173 ? 5.902 -17.866 -2.772 1.00 84.62 173 VAL A CA 1
ATOM 1326 C C . VAL A 1 173 ? 6.687 -17.207 -1.638 1.00 84.62 173 VAL A C 1
ATOM 1328 O O . VAL A 1 173 ? 6.769 -17.705 -0.518 1.00 84.62 173 VAL A O 1
ATOM 1331 N N . LEU A 1 174 ? 7.293 -16.058 -1.936 1.00 85.50 174 LEU A N 1
ATOM 1332 C CA . LEU A 1 174 ? 7.967 -15.247 -0.929 1.00 85.50 174 LEU A CA 1
ATOM 1333 C C . LEU A 1 174 ? 6.925 -14.553 -0.041 1.00 85.50 174 LEU A C 1
ATOM 1335 O O . LEU A 1 174 ? 6.137 -13.757 -0.543 1.00 85.50 174 LEU A O 1
ATOM 1339 N N . CYS A 1 175 ? 6.989 -14.796 1.268 1.00 92.31 175 CYS A N 1
ATOM 1340 C CA . CYS A 1 175 ? 6.155 -14.123 2.264 1.00 92.31 175 CYS A CA 1
ATOM 1341 C C . CYS A 1 175 ? 6.983 -13.180 3.127 1.00 92.31 175 CYS A C 1
ATOM 1343 O O . CYS A 1 175 ? 7.851 -13.633 3.880 1.00 92.31 175 CYS A O 1
ATOM 1345 N N . ARG A 1 176 ? 6.759 -11.869 2.991 1.00 95.06 176 ARG A N 1
ATOM 1346 C CA . ARG A 1 176 ? 7.522 -10.824 3.685 1.00 95.06 176 ARG A CA 1
ATOM 1347 C C . ARG A 1 176 ? 6.682 -9.602 4.016 1.00 95.06 176 ARG A C 1
ATOM 1349 O O . ARG A 1 176 ? 5.857 -9.156 3.221 1.00 95.06 176 ARG A O 1
ATOM 1356 N N . ASP A 1 177 ? 6.996 -9.015 5.163 1.00 96.75 177 ASP A N 1
ATOM 1357 C CA . ASP A 1 177 ? 6.494 -7.705 5.551 1.00 96.75 177 ASP A CA 1
ATOM 1358 C C . ASP A 1 177 ? 7.074 -6.612 4.645 1.00 96.75 177 ASP A C 1
ATOM 1360 O O . ASP A 1 177 ? 8.237 -6.664 4.227 1.00 96.75 177 ASP A O 1
ATOM 1364 N N . ILE A 1 178 ? 6.261 -5.594 4.372 1.00 97.69 178 ILE A N 1
ATOM 1365 C CA . ILE A 1 178 ? 6.691 -4.388 3.673 1.00 97.69 178 ILE A CA 1
ATOM 1366 C C . ILE A 1 178 ? 7.192 -3.385 4.710 1.00 97.69 178 ILE A C 1
ATOM 1368 O O . ILE A 1 178 ? 6.480 -3.003 5.640 1.00 97.69 178 ILE A O 1
ATOM 1372 N N . GLY A 1 179 ? 8.435 -2.954 4.534 1.00 96.31 179 GLY A N 1
ATOM 1373 C CA . GLY A 1 179 ? 9.112 -1.951 5.343 1.00 96.31 179 GLY A CA 1
ATOM 1374 C C . GLY A 1 179 ? 9.533 -0.728 4.533 1.00 96.31 179 GLY A C 1
ATOM 1375 O O . GLY A 1 179 ? 9.205 -0.584 3.353 1.00 96.31 179 GLY A O 1
ATOM 1376 N N . ILE A 1 180 ? 10.299 0.153 5.180 1.00 94.81 180 ILE A N 1
ATOM 1377 C CA . ILE A 1 180 ? 10.875 1.354 4.565 1.00 94.81 180 ILE A CA 1
ATOM 1378 C C . ILE A 1 180 ? 12.359 1.131 4.270 1.00 94.81 180 ILE A C 1
ATOM 1380 O O . ILE A 1 180 ? 13.164 0.946 5.182 1.00 94.81 180 ILE A O 1
ATOM 1384 N N . TYR A 1 181 ? 12.728 1.208 2.995 1.00 93.00 181 TYR A N 1
ATOM 1385 C CA . TYR A 1 181 ? 14.109 1.239 2.533 1.00 93.00 181 TYR A CA 1
ATOM 1386 C C . TYR A 1 181 ? 14.549 2.682 2.274 1.00 93.00 181 TYR A C 1
ATOM 1388 O O . TYR A 1 181 ? 13.857 3.446 1.600 1.00 93.00 181 TYR A O 1
ATOM 1396 N N . PHE A 1 182 ? 15.711 3.060 2.804 1.00 90.00 182 PHE A N 1
ATOM 1397 C CA . PHE A 1 182 ? 16.285 4.387 2.604 1.00 90.00 182 PHE A CA 1
ATOM 1398 C C . PHE A 1 182 ? 17.286 4.353 1.456 1.00 90.00 182 PHE A C 1
ATOM 1400 O O . PHE A 1 182 ? 18.339 3.729 1.564 1.00 90.00 182 PHE A O 1
ATOM 1407 N N . GLU A 1 183 ? 16.986 5.078 0.383 1.00 81.50 183 GLU A N 1
ATOM 1408 C CA . GLU A 1 183 ? 17.899 5.242 -0.743 1.00 81.50 183 GLU A CA 1
ATOM 1409 C C . GLU A 1 183 ? 18.249 6.719 -0.931 1.00 81.50 183 GLU A C 1
ATOM 1411 O O . GLU A 1 183 ? 17.361 7.555 -1.102 1.00 81.50 183 GLU A O 1
ATOM 1416 N N . ASN A 1 184 ? 19.546 7.048 -0.935 1.00 75.19 184 ASN A N 1
ATOM 1417 C CA . ASN A 1 184 ? 20.059 8.426 -0.868 1.00 75.19 184 ASN A CA 1
ATOM 1418 C C . ASN A 1 184 ? 19.358 9.421 -1.817 1.00 75.19 184 ASN A C 1
ATOM 1420 O O . ASN A 1 184 ? 19.062 10.543 -1.417 1.00 75.19 184 ASN A O 1
ATOM 1424 N N . ASN A 1 185 ? 19.052 9.009 -3.053 1.00 75.19 185 ASN A N 1
ATOM 1425 C CA . ASN A 1 185 ? 18.475 9.889 -4.078 1.00 75.19 185 ASN A CA 1
ATOM 1426 C C . ASN A 1 185 ? 16.949 9.748 -4.245 1.00 75.19 185 ASN A C 1
ATOM 1428 O O . ASN A 1 185 ? 16.310 10.615 -4.855 1.00 75.19 185 ASN A O 1
ATOM 1432 N N . ARG A 1 186 ? 16.344 8.680 -3.715 1.00 75.00 186 ARG A N 1
ATOM 1433 C CA . ARG A 1 186 ? 14.918 8.343 -3.899 1.00 75.00 186 ARG A CA 1
ATOM 1434 C C . ARG A 1 186 ? 14.094 8.469 -2.613 1.00 75.00 186 ARG A C 1
ATOM 1436 O O . ARG A 1 186 ? 12.891 8.685 -2.700 1.00 75.00 186 ARG A O 1
ATOM 1443 N N . GLY A 1 187 ? 14.739 8.531 -1.449 1.00 87.19 187 GLY A N 1
ATOM 1444 C CA . GLY A 1 187 ? 14.096 8.772 -0.160 1.00 87.19 187 GLY A CA 1
ATOM 1445 C C . GLY A 1 187 ? 13.655 7.479 0.523 1.00 87.19 187 GLY A C 1
ATOM 1446 O O . GLY A 1 187 ? 14.382 6.489 0.498 1.00 87.19 187 GLY A O 1
ATOM 1447 N N . ARG A 1 188 ? 12.489 7.519 1.178 1.00 94.00 188 ARG A N 1
ATOM 1448 C CA . ARG A 1 188 ? 11.882 6.391 1.903 1.00 94.00 188 ARG A CA 1
ATOM 1449 C C . ARG A 1 188 ? 10.979 5.606 0.962 1.00 94.00 188 ARG A C 1
ATOM 1451 O O . ARG A 1 188 ? 9.860 6.036 0.702 1.00 94.00 188 ARG A O 1
ATOM 1458 N N . ILE A 1 189 ? 11.466 4.486 0.451 1.00 94.44 189 ILE A N 1
ATOM 1459 C CA . ILE A 1 189 ? 10.759 3.650 -0.524 1.00 94.44 189 ILE A CA 1
ATOM 1460 C C . ILE A 1 189 ? 10.168 2.440 0.191 1.00 94.44 189 ILE A C 1
ATOM 1462 O O . ILE A 1 189 ? 10.841 1.830 1.022 1.00 94.44 189 ILE A O 1
ATOM 1466 N N . LEU A 1 190 ? 8.933 2.067 -0.137 1.00 96.88 190 LEU A N 1
ATOM 1467 C CA . LEU A 1 190 ? 8.344 0.831 0.366 1.00 96.88 190 LEU A CA 1
ATOM 1468 C C . LEU A 1 190 ? 9.018 -0.372 -0.297 1.00 96.88 190 LEU A C 1
ATOM 1470 O O . LEU A 1 190 ? 9.225 -0.418 -1.513 1.00 96.88 190 LEU A O 1
ATOM 1474 N N . SER A 1 191 ? 9.399 -1.350 0.517 1.00 95.56 191 SER A N 1
ATOM 1475 C CA . SER A 1 191 ? 10.258 -2.441 0.075 1.00 95.56 191 SER A CA 1
ATOM 1476 C C . SER A 1 191 ? 10.139 -3.665 0.977 1.00 95.56 191 SER A C 1
ATOM 1478 O O . SER A 1 191 ? 9.760 -3.539 2.137 1.00 95.56 191 SER A O 1
ATOM 1480 N N . LEU A 1 192 ? 10.503 -4.841 0.464 1.00 93.50 192 LEU A N 1
ATOM 1481 C CA . LEU A 1 192 ? 10.577 -6.078 1.243 1.00 93.50 192 LEU A CA 1
ATOM 1482 C C . LEU A 1 192 ? 12.003 -6.646 1.259 1.00 93.50 192 LEU A C 1
ATOM 1484 O O . LEU A 1 192 ? 12.703 -6.664 0.245 1.00 93.50 192 LEU A O 1
ATOM 1488 N N . SER A 1 193 ? 12.438 -7.094 2.437 1.00 88.62 193 SER A N 1
ATOM 1489 C CA . SER A 1 193 ? 13.714 -7.778 2.685 1.00 88.62 193 SER A CA 1
ATOM 1490 C C . SER A 1 193 ? 13.699 -8.392 4.088 1.00 88.62 193 SER A C 1
ATOM 1492 O O . SER A 1 193 ? 13.072 -7.834 4.983 1.00 88.62 193 SER A O 1
ATOM 1494 N N . ASP A 1 194 ? 14.460 -9.466 4.316 1.00 85.50 194 ASP A N 1
ATOM 1495 C CA . ASP A 1 194 ? 14.612 -10.116 5.635 1.00 85.50 194 ASP A CA 1
ATOM 1496 C C . ASP A 1 194 ? 15.143 -9.177 6.731 1.00 85.50 194 ASP A C 1
ATOM 1498 O O . ASP A 1 194 ? 15.031 -9.463 7.919 1.00 85.50 194 ASP A O 1
ATOM 1502 N N . LYS A 1 195 ? 15.775 -8.068 6.334 1.00 86.88 195 LYS A N 1
ATOM 1503 C CA . LYS A 1 195 ? 16.409 -7.105 7.243 1.00 86.88 195 LYS A CA 1
ATOM 1504 C C . LYS A 1 195 ? 15.532 -5.893 7.557 1.00 86.88 195 LYS A C 1
ATOM 1506 O O . LYS A 1 195 ? 15.951 -5.048 8.344 1.00 86.88 195 LYS A O 1
ATOM 1511 N N . LEU A 1 196 ? 14.376 -5.760 6.905 1.00 90.62 196 LEU A N 1
ATOM 1512 C CA . LEU A 1 196 ? 13.492 -4.616 7.094 1.00 90.62 196 LEU A CA 1
ATOM 1513 C C . LEU A 1 196 ? 12.455 -4.921 8.169 1.00 90.62 196 LEU A C 1
ATOM 1515 O O . LEU A 1 196 ? 11.779 -5.944 8.129 1.00 90.62 196 LEU A O 1
ATOM 1519 N N . SER A 1 197 ? 12.306 -3.992 9.109 1.00 92.69 197 SER A N 1
ATOM 1520 C CA . SER A 1 197 ? 11.177 -4.002 10.033 1.00 92.69 197 SER A CA 1
ATOM 1521 C C . SER A 1 197 ? 9.887 -3.614 9.299 1.00 92.69 197 SER A C 1
ATOM 1523 O O . SER A 1 197 ? 9.943 -2.763 8.401 1.00 92.69 197 SER A O 1
ATOM 1525 N N . PRO A 1 198 ? 8.728 -4.170 9.697 1.00 95.31 198 PRO A N 1
ATOM 1526 C CA . PRO A 1 198 ? 7.444 -3.815 9.106 1.00 95.31 198 PRO A CA 1
ATOM 1527 C C . PRO A 1 198 ? 7.161 -2.321 9.266 1.00 95.31 198 PRO A C 1
ATOM 1529 O O . PRO A 1 198 ? 7.348 -1.742 10.341 1.00 95.31 198 PRO A O 1
ATOM 1532 N N . PHE A 1 199 ? 6.674 -1.700 8.195 1.00 95.69 199 PHE A N 1
ATOM 1533 C CA . PHE A 1 199 ? 6.160 -0.342 8.241 1.00 95.69 199 PHE A CA 1
ATOM 1534 C C . PHE A 1 199 ? 4.756 -0.359 8.850 1.00 95.69 199 PHE A C 1
ATOM 1536 O O . PHE A 1 199 ? 3.815 -0.896 8.265 1.00 95.69 199 PHE A O 1
ATOM 1543 N N . LEU A 1 200 ? 4.633 0.209 10.051 1.00 96.38 200 LEU A N 1
ATOM 1544 C CA . LEU A 1 200 ? 3.371 0.263 10.781 1.00 96.38 200 LEU A CA 1
ATOM 1545 C C . LEU A 1 200 ? 2.480 1.371 10.226 1.00 96.38 200 LEU A C 1
ATOM 1547 O O . LEU A 1 200 ? 2.886 2.535 10.188 1.00 96.38 200 LEU A O 1
ATOM 1551 N N . VAL A 1 201 ? 1.260 1.011 9.842 1.00 97.38 201 VAL A N 1
ATOM 1552 C CA . VAL A 1 201 ? 0.321 1.892 9.151 1.00 97.38 201 VAL A CA 1
ATOM 1553 C C . VAL A 1 201 ? -1.040 1.965 9.832 1.00 97.38 201 VAL A C 1
ATOM 1555 O O . VAL A 1 201 ? -1.500 1.034 10.496 1.00 97.38 201 VAL A O 1
ATOM 1558 N N . LEU A 1 202 ? -1.697 3.096 9.612 1.00 96.75 202 LEU A N 1
ATOM 1559 C CA . LEU A 1 202 ? -3.098 3.359 9.905 1.00 96.75 202 LEU A CA 1
ATOM 1560 C C . LEU A 1 202 ? -3.784 3.853 8.626 1.00 96.75 202 LEU A C 1
ATOM 1562 O O . LEU A 1 202 ? -3.128 4.324 7.693 1.00 96.75 202 LEU A O 1
ATOM 1566 N N . PHE A 1 203 ? -5.112 3.784 8.597 1.00 97.38 203 PHE A N 1
ATOM 1567 C CA . PHE A 1 203 ? -5.909 4.187 7.441 1.00 97.38 203 PHE A CA 1
ATOM 1568 C C . PHE A 1 203 ? -6.807 5.360 7.795 1.00 97.38 203 PHE A C 1
ATOM 1570 O O . PHE A 1 203 ? -7.519 5.337 8.796 1.00 97.38 203 PHE A O 1
ATOM 1577 N N . ARG A 1 204 ? -6.792 6.394 6.959 1.00 94.88 204 ARG A N 1
ATOM 1578 C CA . ARG A 1 204 ? -7.635 7.577 7.120 1.00 94.88 204 ARG A CA 1
ATOM 1579 C C . ARG A 1 204 ? -8.530 7.731 5.905 1.00 94.88 204 ARG A C 1
ATOM 1581 O O . ARG A 1 204 ? -8.029 7.886 4.799 1.00 94.88 204 ARG A O 1
ATOM 1588 N N . LYS A 1 205 ? -9.842 7.742 6.097 1.00 94.62 205 LYS A N 1
ATOM 1589 C CA . LYS A 1 205 ? -10.818 7.879 5.010 1.00 94.62 205 LYS A CA 1
ATOM 1590 C C . LYS A 1 205 ? -10.643 9.207 4.253 1.00 94.62 205 LYS A C 1
ATOM 1592 O O . LYS A 1 205 ? -10.628 10.275 4.863 1.00 94.62 205 LYS A O 1
ATOM 1597 N N . GLY A 1 206 ? -10.524 9.153 2.925 1.00 76.94 206 GLY A N 1
ATOM 1598 C CA . GLY A 1 206 ? -10.158 10.288 2.061 1.00 76.94 206 GLY A CA 1
ATOM 1599 C C . GLY A 1 206 ? -11.186 11.426 2.023 1.00 76.94 206 GLY A C 1
ATOM 1600 O O . GLY A 1 206 ? -10.815 12.592 1.913 1.00 76.94 206 GLY A O 1
ATOM 1601 N N . SER A 1 207 ? -12.475 11.116 2.209 1.00 61.44 207 SER A N 1
ATOM 1602 C CA . SER A 1 207 ? -13.549 12.122 2.278 1.00 61.44 207 SER A CA 1
ATOM 1603 C C . SER A 1 207 ? -13.571 12.904 3.598 1.00 61.44 207 SER A C 1
ATOM 1605 O O . SER A 1 207 ? -14.311 13.886 3.723 1.00 61.44 207 SER A O 1
ATOM 1607 N N . GLN A 1 208 ? -12.793 12.497 4.600 1.00 54.09 208 GLN A N 1
ATOM 1608 C CA . GLN A 1 208 ? -12.723 13.236 5.847 1.00 54.09 208 GLN A CA 1
ATOM 1609 C C . GLN A 1 208 ? -11.725 14.386 5.694 1.00 54.09 208 GLN A C 1
ATOM 1611 O O . GLN A 1 208 ? -10.508 14.208 5.750 1.00 54.09 208 GLN A O 1
ATOM 1616 N N . ARG A 1 209 ? -12.251 15.612 5.559 1.00 42.25 209 ARG A N 1
ATOM 1617 C CA . ARG A 1 209 ? -11.510 16.805 5.985 1.00 42.25 209 ARG A CA 1
ATOM 1618 C C . ARG A 1 209 ? -11.125 16.558 7.431 1.00 42.25 209 ARG A C 1
ATOM 1620 O O . ARG A 1 209 ? -11.984 16.623 8.307 1.00 42.25 209 ARG A O 1
ATOM 1627 N N . VAL A 1 210 ? -9.859 16.256 7.684 1.00 47.38 210 VAL A N 1
ATOM 1628 C CA . VAL A 1 210 ? -9.406 16.115 9.058 1.00 47.38 210 VAL A CA 1
ATOM 1629 C C . VAL A 1 210 ? -9.545 17.488 9.690 1.00 47.38 210 VAL A C 1
ATOM 1631 O O . VAL A 1 210 ? -8.735 18.390 9.479 1.00 47.38 210 VAL A O 1
ATOM 1634 N N . HIS A 1 211 ? -10.576 17.635 10.510 1.00 40.50 211 HIS A N 1
ATOM 1635 C CA . HIS A 1 211 ? -10.530 18.525 11.648 1.00 40.50 211 HIS A CA 1
ATOM 1636 C C . HIS A 1 211 ? -9.504 17.911 12.615 1.00 40.50 211 HIS A C 1
ATOM 1638 O O . HIS A 1 211 ? -9.844 17.339 13.650 1.00 40.50 211 HIS A O 1
ATOM 1644 N N . CYS A 1 212 ? -8.223 17.951 12.223 1.00 43.03 212 CYS A N 1
ATOM 1645 C CA . CYS A 1 212 ? -7.078 17.402 12.950 1.00 43.03 212 CYS A CA 1
ATOM 1646 C C . CYS A 1 212 ? -6.722 18.332 14.112 1.00 43.03 212 CYS A C 1
ATOM 1648 O O . CYS A 1 212 ? -5.601 18.801 14.255 1.00 43.03 212 CYS A O 1
ATOM 1650 N N . LEU A 1 213 ? -7.735 18.675 14.897 1.00 43.94 213 LEU A N 1
ATOM 1651 C CA . LEU A 1 213 ? -7.638 19.469 16.111 1.00 43.94 213 LEU A CA 1
ATOM 1652 C C . LEU A 1 213 ? -8.327 18.765 17.285 1.00 43.94 213 LEU A C 1
ATOM 1654 O O . LEU A 1 213 ? -8.072 19.132 18.426 1.00 43.94 213 LEU A O 1
ATOM 1658 N N . LEU A 1 214 ? -9.146 17.728 17.049 1.00 41.22 214 LEU A N 1
ATOM 1659 C CA . LEU A 1 214 ? -9.910 17.091 18.129 1.00 41.22 214 LEU A CA 1
ATOM 1660 C C . LEU A 1 214 ? -9.220 15.861 18.740 1.00 41.22 214 LEU A C 1
ATOM 1662 O O . LEU A 1 214 ? -9.221 15.737 19.961 1.00 41.22 214 LEU A O 1
ATOM 1666 N N . LEU A 1 215 ? -8.492 15.047 17.966 1.00 40.72 215 LEU A N 1
ATOM 1667 C CA . LEU A 1 215 ? -7.679 13.956 18.542 1.00 40.72 215 LEU A CA 1
ATOM 1668 C C . LEU A 1 215 ? -6.439 14.462 19.299 1.00 40.72 215 LEU A C 1
ATOM 1670 O O . LEU A 1 215 ? -5.989 13.825 20.251 1.00 40.72 215 LEU A O 1
ATOM 1674 N N . GLN A 1 216 ? -5.926 15.648 18.945 1.00 46.62 216 GLN A N 1
ATOM 1675 C CA . GLN A 1 216 ? -4.890 16.309 19.743 1.00 46.62 216 GLN A CA 1
ATOM 1676 C C . GLN A 1 216 ? -5.412 16.738 21.120 1.00 46.62 216 GLN A C 1
ATOM 1678 O O . GLN A 1 216 ? -4.638 16.779 22.070 1.00 46.62 216 GLN A O 1
ATOM 1683 N N . ALA A 1 217 ? -6.709 17.023 21.264 1.00 41.81 217 ALA A N 1
ATOM 1684 C CA . ALA A 1 217 ? -7.259 17.514 22.520 1.00 41.81 217 ALA A CA 1
ATOM 1685 C C . ALA A 1 217 ? -7.467 16.404 23.561 1.00 41.81 217 ALA A C 1
ATOM 1687 O O . ALA A 1 217 ? -7.303 16.672 24.747 1.00 41.81 217 ALA A O 1
ATOM 1688 N N . GLU A 1 218 ? -7.799 15.175 23.164 1.00 42.00 218 GLU A N 1
ATOM 1689 C CA . GLU A 1 218 ? -8.073 14.091 24.122 1.00 42.00 218 GLU A CA 1
ATOM 1690 C C . GLU A 1 218 ? -6.814 13.326 24.541 1.00 42.00 218 GLU A C 1
ATOM 1692 O O . GLU A 1 218 ? -6.637 13.038 25.727 1.00 42.00 218 GLU A O 1
ATOM 1697 N N . LEU A 1 219 ? -5.864 13.103 23.627 1.00 40.97 219 LEU A N 1
ATOM 1698 C CA . LEU A 1 219 ? -4.596 12.455 23.982 1.00 40.97 219 LEU A CA 1
ATOM 1699 C C . LEU A 1 219 ? -3.626 13.412 24.697 1.00 40.97 219 LEU A C 1
ATOM 1701 O O . LEU A 1 219 ? -2.984 12.999 25.662 1.00 40.97 219 LEU A O 1
ATOM 1705 N N . ALA A 1 220 ? -3.598 14.708 24.354 1.00 42.84 220 ALA A N 1
ATOM 1706 C CA . ALA A 1 220 ? -2.804 15.694 25.106 1.00 42.84 220 ALA A CA 1
ATOM 1707 C C . ALA A 1 220 ? -3.397 16.044 26.487 1.00 42.84 220 ALA A C 1
ATOM 1709 O O . ALA A 1 220 ? -2.713 16.633 27.327 1.00 42.84 220 ALA A O 1
ATOM 1710 N N . ARG A 1 221 ? -4.661 15.679 26.754 1.00 46.94 221 ARG A N 1
ATOM 1711 C CA . ARG A 1 221 ? -5.273 15.822 28.087 1.00 46.94 221 ARG A CA 1
ATOM 1712 C C . ARG A 1 221 ? -4.852 14.727 29.061 1.00 46.94 221 ARG A C 1
ATOM 1714 O O . ARG A 1 221 ? -4.914 14.970 30.264 1.00 46.94 221 ARG A O 1
ATOM 1721 N N . SER A 1 222 ? -4.433 13.556 28.579 1.00 47.78 222 SER A N 1
ATOM 1722 C CA . SER A 1 222 ? -4.176 12.407 29.458 1.00 47.78 222 SER A CA 1
ATOM 1723 C C . SER A 1 222 ? -2.711 12.244 29.866 1.00 47.78 222 SER A C 1
ATOM 1725 O O . SER A 1 222 ? -2.462 11.772 30.971 1.00 47.78 222 SER A O 1
ATOM 1727 N N . TRP A 1 223 ? -1.738 12.719 29.081 1.00 40.88 223 TRP A N 1
ATOM 1728 C CA . TRP A 1 223 ? -0.325 12.676 29.470 1.00 40.88 223 TRP A CA 1
ATOM 1729 C C . TRP A 1 223 ? 0.415 13.932 28.967 1.00 40.88 223 TRP A C 1
ATOM 1731 O O . TRP A 1 223 ? 0.448 14.202 27.774 1.00 40.88 223 TRP A O 1
ATOM 1741 N N . LEU A 1 224 ? 1.032 14.686 29.892 1.00 34.16 224 LEU A N 1
ATOM 1742 C CA . LEU A 1 224 ? 2.052 15.742 29.674 1.00 34.16 224 LEU A CA 1
ATOM 1743 C C . LEU A 1 224 ? 1.657 17.226 29.489 1.00 34.16 224 LEU A C 1
ATOM 1745 O O . LEU A 1 224 ? 2.547 18.045 29.271 1.00 34.16 224 LEU A O 1
ATOM 1749 N N . CYS A 1 225 ? 0.421 17.660 29.755 1.00 30.92 225 CYS A N 1
ATOM 1750 C CA . CYS A 1 225 ? 0.146 19.088 30.033 1.00 30.92 225 CYS A CA 1
ATOM 1751 C C . CYS A 1 225 ? 0.062 19.414 31.539 1.00 30.92 225 CYS A C 1
ATOM 1753 O O . CYS A 1 225 ? -0.810 20.155 31.990 1.00 30.92 225 CYS A O 1
ATOM 1755 N N . ARG A 1 226 ? 1.028 18.931 32.336 1.00 33.50 226 ARG A N 1
ATOM 1756 C CA . ARG A 1 226 ? 1.510 19.723 33.482 1.00 33.50 226 ARG A CA 1
ATOM 1757 C C . ARG A 1 226 ? 2.627 20.630 32.963 1.00 33.50 226 ARG A C 1
ATOM 1759 O O . ARG A 1 226 ? 3.562 20.172 32.322 1.00 33.50 226 ARG A O 1
ATOM 1766 N N . ARG A 1 227 ? 2.453 21.931 33.191 1.00 29.92 227 ARG A N 1
ATOM 1767 C CA . ARG A 1 227 ? 3.271 23.057 32.709 1.00 29.92 227 ARG A CA 1
ATOM 1768 C C . ARG A 1 227 ? 4.791 22.769 32.712 1.00 29.92 227 ARG A C 1
ATOM 1770 O O . ARG A 1 227 ? 5.299 22.306 33.733 1.00 29.92 227 ARG A O 1
ATOM 1777 N N . PRO A 1 228 ? 5.552 23.167 31.673 1.00 35.50 228 PRO A N 1
ATOM 1778 C CA . PRO A 1 228 ? 7.008 23.010 31.623 1.00 35.50 228 PRO A CA 1
ATOM 1779 C C . PRO A 1 228 ? 7.7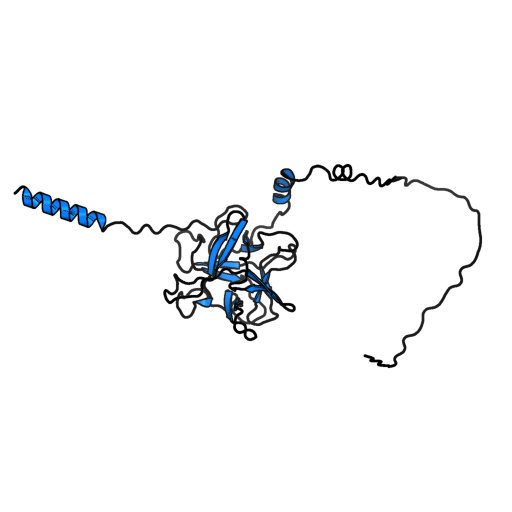45 24.093 32.436 1.00 35.50 228 PRO A C 1
ATOM 1781 O O . PRO A 1 228 ? 8.628 24.775 31.930 1.00 35.50 228 PRO A O 1
ATOM 1784 N N . VAL A 1 229 ? 7.378 24.277 33.709 1.00 37.03 229 VAL A N 1
ATOM 1785 C CA . VAL A 1 229 ? 8.094 25.187 34.631 1.00 37.03 229 VAL A CA 1
ATOM 1786 C C . VAL A 1 229 ? 8.614 24.460 35.883 1.00 37.03 229 VAL A C 1
ATOM 1788 O O . VAL A 1 229 ? 9.387 25.031 36.644 1.00 37.03 229 VAL A O 1
ATOM 1791 N N . GLU A 1 230 ? 8.298 23.175 36.079 1.00 38.59 230 GLU A N 1
ATOM 1792 C CA . GLU A 1 230 ? 8.678 22.444 37.304 1.00 38.59 230 GLU A CA 1
ATOM 1793 C C . GLU A 1 230 ? 9.747 21.351 37.145 1.00 38.59 230 GLU A C 1
ATOM 1795 O O . GLU A 1 230 ? 10.180 20.791 38.146 1.00 38.59 230 GLU A O 1
ATOM 1800 N N . LEU A 1 231 ? 10.275 21.104 35.940 1.00 37.34 231 LEU A N 1
ATOM 1801 C CA . LEU A 1 231 ? 11.388 20.155 35.738 1.00 37.34 231 LEU A CA 1
ATOM 1802 C C . LEU A 1 231 ? 12.788 20.796 35.724 1.00 37.34 231 LEU A C 1
ATOM 1804 O O . LEU A 1 231 ? 13.782 20.080 35.761 1.00 37.34 231 LEU A O 1
ATOM 1808 N N . LEU A 1 232 ? 12.898 22.129 35.772 1.00 35.53 232 LEU A N 1
ATOM 1809 C CA . LEU A 1 232 ? 14.196 22.819 35.893 1.00 35.53 232 LEU A CA 1
ATOM 1810 C C . LEU A 1 232 ? 14.627 23.100 37.344 1.00 35.53 232 LEU A C 1
ATOM 1812 O O . LEU A 1 232 ? 15.714 23.622 37.568 1.00 35.53 232 LEU A O 1
ATOM 1816 N N . ARG A 1 233 ? 13.836 22.702 38.353 1.00 38.06 233 ARG A N 1
ATOM 1817 C CA . ARG A 1 233 ? 14.241 22.791 39.772 1.00 38.06 233 ARG A CA 1
ATOM 1818 C C . ARG A 1 233 ? 14.966 21.556 40.310 1.00 38.06 233 ARG A C 1
ATOM 1820 O O . ARG A 1 233 ? 15.562 21.653 41.375 1.00 38.06 233 ARG A O 1
ATOM 1827 N N . TYR A 1 234 ? 14.992 20.443 39.575 1.00 40.81 234 TYR A N 1
ATOM 1828 C CA . TYR A 1 234 ? 15.739 19.241 39.978 1.00 40.81 234 TYR A CA 1
ATOM 1829 C C . TYR A 1 234 ? 17.203 19.214 39.504 1.00 40.81 234 TYR A C 1
ATOM 1831 O O . TYR A 1 234 ? 17.944 18.321 39.899 1.00 40.81 234 TYR A O 1
ATOM 1839 N N . ALA A 1 235 ? 17.647 20.201 38.714 1.00 44.84 235 ALA A N 1
ATOM 1840 C CA . ALA A 1 235 ? 19.019 20.276 38.195 1.00 44.84 235 ALA A CA 1
ATOM 1841 C C . ALA A 1 235 ? 19.860 21.447 38.750 1.00 44.84 235 ALA A C 1
ATOM 1843 O O . ALA A 1 235 ? 20.987 21.639 38.312 1.00 44.84 235 ALA A O 1
ATOM 1844 N N . GLY A 1 236 ? 19.352 22.239 39.704 1.00 40.66 236 GLY A N 1
ATOM 1845 C CA . GLY A 1 236 ? 20.160 23.240 40.422 1.00 40.66 236 GLY A CA 1
ATOM 1846 C C . GLY A 1 236 ? 20.742 24.396 39.589 1.00 40.66 236 GLY A C 1
ATOM 1847 O O . GLY A 1 236 ? 21.673 25.052 40.048 1.00 40.66 236 GLY A O 1
ATOM 1848 N N . ILE A 1 237 ? 20.216 24.684 38.393 1.00 42.31 237 ILE A N 1
ATOM 1849 C CA . ILE A 1 237 ? 20.684 25.794 37.546 1.00 42.31 237 ILE A CA 1
ATOM 1850 C C . ILE A 1 237 ? 19.708 26.972 37.673 1.00 42.31 237 ILE A C 1
ATOM 1852 O O . ILE A 1 237 ? 18.541 26.869 37.300 1.00 42.31 237 ILE A O 1
ATOM 1856 N N . SER A 1 238 ? 20.186 28.103 38.198 1.00 32.62 238 SER A N 1
ATOM 1857 C CA . SER A 1 238 ? 19.435 29.364 38.248 1.00 32.62 238 SER A CA 1
ATOM 1858 C C . SER A 1 238 ? 19.716 30.185 36.986 1.00 32.62 238 SER A C 1
ATOM 1860 O O . SER A 1 238 ? 20.868 30.527 36.724 1.00 32.62 238 SER A O 1
ATOM 1862 N N . ILE A 1 239 ? 18.680 30.513 36.211 1.00 40.00 239 ILE A N 1
ATOM 1863 C CA . ILE A 1 239 ? 18.748 31.505 35.128 1.00 40.00 239 ILE A CA 1
ATOM 1864 C C . ILE A 1 239 ? 17.735 32.604 35.464 1.00 40.00 239 ILE A C 1
ATOM 1866 O O . ILE A 1 239 ? 16.527 32.366 35.460 1.00 40.00 239 ILE A O 1
ATOM 1870 N N . ASP A 1 240 ? 18.228 33.800 35.787 1.00 33.53 240 ASP A N 1
ATOM 1871 C CA . ASP A 1 240 ? 17.407 34.986 36.051 1.00 33.53 240 ASP A CA 1
ATOM 1872 C C . ASP A 1 240 ? 17.030 35.650 34.718 1.00 33.53 240 ASP A C 1
ATOM 1874 O O . ASP A 1 240 ? 17.873 36.236 34.039 1.00 33.53 240 ASP A O 1
ATOM 1878 N N . ILE A 1 241 ? 15.758 35.548 34.321 1.00 37.41 241 ILE A N 1
ATOM 1879 C CA . ILE A 1 241 ? 15.200 36.315 33.201 1.00 37.41 241 ILE A CA 1
ATOM 1880 C C . ILE A 1 241 ? 14.194 37.312 33.771 1.00 37.41 241 ILE A C 1
ATOM 1882 O O . ILE A 1 241 ? 12.981 37.088 33.802 1.00 37.41 241 ILE A O 1
ATOM 1886 N N . ARG A 1 242 ? 14.703 38.464 34.210 1.00 34.28 242 ARG A N 1
ATOM 1887 C CA . ARG A 1 242 ? 13.878 39.626 34.539 1.00 34.28 242 ARG A CA 1
ATOM 1888 C C . ARG A 1 242 ? 13.381 40.293 33.255 1.00 34.28 242 ARG A C 1
ATOM 1890 O O . ARG A 1 242 ? 14.023 41.181 32.701 1.00 34.28 242 ARG A O 1
ATOM 1897 N N . ALA A 1 243 ? 12.190 39.902 32.812 1.00 36.62 243 ALA A N 1
ATOM 1898 C CA . ALA A 1 243 ? 11.422 40.646 31.822 1.00 36.62 243 ALA A CA 1
ATOM 1899 C C . ALA A 1 243 ? 10.950 41.993 32.409 1.00 36.62 243 ALA A C 1
ATOM 1901 O O . ALA A 1 243 ? 10.264 42.027 33.432 1.00 36.62 243 ALA A O 1
ATOM 1902 N N . ARG A 1 244 ? 11.260 43.117 31.747 1.00 37.00 244 ARG A N 1
ATOM 1903 C CA . ARG A 1 244 ? 10.572 44.400 31.973 1.00 37.00 244 ARG A CA 1
ATOM 1904 C C . ARG A 1 244 ? 9.726 44.764 30.755 1.00 37.00 244 ARG A C 1
ATOM 1906 O O . ARG A 1 244 ? 10.245 45.134 29.709 1.00 37.00 244 ARG A O 1
ATOM 1913 N N . LYS A 1 245 ? 8.404 44.717 30.946 1.00 33.78 245 LYS A N 1
ATOM 1914 C CA . LYS A 1 245 ? 7.419 45.543 30.232 1.00 33.78 245 LYS A CA 1
ATOM 1915 C C . LYS A 1 245 ? 7.741 47.022 30.478 1.00 33.78 245 LYS A C 1
ATOM 1917 O O . LYS A 1 245 ? 7.845 47.401 31.639 1.00 33.78 245 LYS A O 1
ATOM 1922 N N . SER A 1 246 ? 7.779 47.850 29.435 1.00 30.64 246 SER A N 1
ATOM 1923 C CA . SER A 1 246 ? 6.945 49.063 29.376 1.00 30.64 246 SER A CA 1
ATOM 1924 C C . SER A 1 246 ? 7.057 49.740 28.008 1.00 30.64 246 SER A C 1
ATOM 1926 O O . SER A 1 246 ? 8.116 50.225 27.621 1.00 30.64 246 SER A O 1
ATOM 1928 N N . PHE A 1 247 ? 5.935 49.788 27.299 1.00 33.41 247 PHE A N 1
ATOM 1929 C CA . PHE A 1 247 ? 5.680 50.690 26.184 1.00 33.41 247 PHE A CA 1
ATOM 1930 C C . PHE A 1 247 ? 4.855 51.840 26.773 1.00 33.41 247 PHE A C 1
ATOM 1932 O O . PHE A 1 247 ? 3.744 51.580 27.235 1.00 33.41 247 PHE A O 1
ATOM 1939 N N . LYS A 1 248 ? 5.395 53.068 26.829 1.00 31.91 248 LYS A N 1
ATOM 1940 C CA . LYS A 1 248 ? 4.634 54.334 26.905 1.00 31.91 248 LYS A CA 1
ATOM 1941 C C . LYS A 1 248 ? 5.566 55.558 26.852 1.00 31.91 248 LYS A C 1
ATOM 1943 O O . LYS A 1 248 ? 6.380 55.759 27.741 1.00 31.91 248 LYS A O 1
ATOM 1948 N N . ASN A 1 249 ? 5.344 56.358 25.810 1.00 30.45 249 ASN A N 1
ATOM 1949 C CA . ASN A 1 249 ? 5.415 57.820 25.723 1.00 30.45 249 ASN A CA 1
ATOM 1950 C C . ASN A 1 249 ? 6.706 58.557 26.135 1.00 30.45 249 ASN A C 1
ATOM 1952 O O . ASN A 1 249 ? 6.946 58.793 27.308 1.00 30.45 249 ASN A O 1
ATOM 1956 N N . GLY A 1 250 ? 7.394 59.089 25.117 1.00 28.50 250 GLY A N 1
ATOM 1957 C CA . GLY A 1 250 ? 7.547 60.539 24.937 1.00 28.50 250 GLY A CA 1
ATOM 1958 C C . GLY A 1 250 ? 8.569 61.311 25.786 1.00 28.50 250 GLY A C 1
ATOM 1959 O O . GLY A 1 250 ? 8.535 61.293 27.006 1.00 28.50 250 GLY A O 1
ATOM 1960 N N . VAL A 1 251 ? 9.315 62.165 25.069 1.00 30.89 251 VAL A N 1
ATOM 1961 C CA . VAL A 1 251 ? 9.909 63.446 25.511 1.00 30.89 251 VAL A CA 1
ATOM 1962 C C . VAL A 1 251 ? 11.363 63.405 26.030 1.00 30.89 251 VAL A C 1
ATOM 1964 O O . VAL A 1 251 ? 11.652 63.075 27.170 1.00 30.89 251 VAL A O 1
ATOM 1967 N N . THR A 1 252 ? 12.261 63.826 25.121 1.00 30.20 252 THR A N 1
ATOM 1968 C CA . THR A 1 252 ? 13.522 64.595 25.277 1.00 30.20 252 THR A CA 1
ATOM 1969 C C . THR A 1 252 ? 14.444 64.328 26.479 1.00 30.20 252 THR A C 1
ATOM 1971 O O . THR A 1 252 ? 14.066 64.597 27.610 1.00 30.20 252 THR A O 1
ATOM 1974 N N . LYS A 1 253 ? 15.750 64.115 26.237 1.00 31.20 253 LYS A N 1
ATOM 1975 C CA . LYS A 1 253 ? 16.761 65.198 26.160 1.00 31.20 253 LYS A CA 1
ATOM 1976 C C . LYS A 1 253 ? 18.166 64.648 25.854 1.00 31.20 253 LYS A C 1
ATOM 1978 O O . LYS A 1 253 ? 18.615 63.646 26.391 1.00 31.20 253 LYS A O 1
ATOM 1983 N N . ARG A 1 254 ? 18.818 65.389 24.964 1.00 31.66 254 ARG A N 1
ATOM 1984 C CA . ARG A 1 254 ? 20.179 65.340 24.418 1.00 31.66 254 ARG A CA 1
ATOM 1985 C C . ARG A 1 254 ? 21.296 65.418 25.485 1.00 31.66 254 ARG A C 1
ATOM 1987 O O . ARG A 1 254 ? 21.178 66.237 26.401 1.00 31.66 254 ARG A O 1
ATOM 1994 N N . ARG A 1 255 ? 22.381 64.650 25.289 1.00 34.47 255 ARG A N 1
ATOM 1995 C CA . ARG A 1 255 ? 23.823 65.027 25.368 1.00 34.47 255 ARG A CA 1
ATOM 1996 C C . ARG A 1 255 ? 24.676 63.748 25.300 1.00 34.47 255 ARG A C 1
ATOM 1998 O O . ARG A 1 255 ? 24.579 62.904 26.177 1.00 34.47 255 ARG A O 1
ATOM 2005 N N . ASP A 1 256 ? 25.240 63.429 24.141 1.00 30.94 256 ASP A N 1
ATOM 2006 C CA . ASP A 1 256 ? 26.538 63.890 23.608 1.00 30.94 256 ASP A CA 1
ATOM 2007 C C . ASP A 1 256 ? 27.728 63.124 24.201 1.00 30.94 256 ASP A C 1
ATOM 2009 O O . ASP A 1 256 ? 28.229 63.453 25.271 1.00 30.94 256 ASP A O 1
ATOM 2013 N N . LEU A 1 257 ? 28.226 62.153 23.432 1.00 33.56 257 LEU A N 1
ATOM 2014 C CA . LEU A 1 257 ? 29.660 61.922 23.281 1.00 33.56 257 LEU A CA 1
ATOM 2015 C C . LEU A 1 257 ? 29.935 61.461 21.840 1.00 33.56 257 LEU A C 1
ATOM 2017 O O . LEU A 1 257 ? 29.547 60.374 21.415 1.00 33.56 257 LEU A O 1
ATOM 2021 N N . HIS A 1 258 ? 30.564 62.368 21.087 1.00 32.44 258 HIS A N 1
ATOM 2022 C CA . HIS A 1 258 ? 31.318 62.142 19.849 1.00 32.44 258 HIS A CA 1
ATOM 2023 C C . HIS A 1 258 ? 32.202 60.873 19.964 1.00 32.44 258 HIS A C 1
ATOM 2025 O O . HIS A 1 258 ? 32.661 60.559 21.053 1.00 32.44 258 HIS A O 1
ATOM 2031 N N . ARG A 1 259 ? 32.564 60.123 18.912 1.00 33.06 259 ARG A N 1
ATOM 2032 C CA . ARG A 1 259 ? 33.112 60.569 17.621 1.00 33.06 259 ARG A CA 1
ATOM 2033 C C . ARG A 1 259 ? 33.252 59.381 16.641 1.00 33.06 259 ARG A C 1
ATOM 2035 O O . ARG A 1 259 ? 33.678 58.311 17.046 1.00 33.06 259 ARG A O 1
ATOM 2042 N N . GLN A 1 260 ? 32.986 59.669 15.362 1.00 31.55 260 GLN A N 1
ATOM 2043 C CA . GLN A 1 260 ? 33.564 59.099 14.125 1.00 31.55 260 GLN A CA 1
ATOM 2044 C C . GLN A 1 260 ? 33.350 57.614 13.752 1.00 31.55 260 GLN A C 1
ATOM 2046 O O . GLN A 1 260 ? 34.057 56.715 14.190 1.00 31.55 260 GLN A O 1
ATOM 2051 N N . LYS A 1 261 ? 32.451 57.418 12.772 1.00 35.50 261 LYS A N 1
ATOM 2052 C CA . LYS A 1 261 ? 32.508 56.370 11.739 1.00 35.50 261 LYS A CA 1
ATOM 2053 C C . LYS A 1 261 ? 33.107 56.968 10.458 1.00 35.50 261 LYS A C 1
ATOM 2055 O O . LYS A 1 261 ? 32.748 58.091 10.109 1.00 35.50 261 LYS A O 1
ATOM 2060 N N . HIS A 1 262 ? 33.905 56.186 9.734 1.00 33.09 262 HIS A N 1
ATOM 2061 C CA . HIS A 1 262 ? 34.075 56.311 8.281 1.00 33.09 262 HIS A CA 1
ATOM 2062 C C . HIS A 1 262 ? 33.675 54.984 7.600 1.00 33.09 262 HIS A C 1
ATOM 2064 O O . HIS A 1 262 ? 33.823 53.933 8.230 1.00 33.09 262 HIS A O 1
ATOM 2070 N N . PRO A 1 263 ? 33.111 55.027 6.376 1.00 36.75 263 PRO A N 1
ATOM 2071 C CA . PRO A 1 263 ? 32.498 53.885 5.695 1.00 36.75 263 PRO A CA 1
ATOM 2072 C C . PRO A 1 263 ? 33.490 53.190 4.749 1.00 36.75 263 PRO A C 1
ATOM 2074 O O . PRO A 1 263 ? 34.436 53.823 4.286 1.00 36.75 263 PRO A O 1
ATOM 2077 N N . ILE A 1 264 ? 33.258 51.914 4.429 1.00 32.88 264 ILE A N 1
ATOM 2078 C CA . ILE A 1 264 ? 33.943 51.244 3.315 1.00 32.88 264 ILE A CA 1
ATOM 2079 C C . ILE A 1 264 ? 32.901 50.717 2.332 1.00 32.88 264 ILE A C 1
ATOM 2081 O O . ILE A 1 264 ? 31.914 50.089 2.718 1.00 32.88 264 ILE A O 1
ATOM 2085 N N . ASP A 1 265 ? 33.178 51.075 1.084 1.00 31.59 265 ASP A N 1
ATOM 2086 C CA . ASP A 1 265 ? 32.463 50.863 -0.162 1.00 31.59 265 ASP A CA 1
ATOM 2087 C C . ASP A 1 265 ? 32.321 49.401 -0.593 1.00 31.59 265 ASP A C 1
ATOM 2089 O O . ASP A 1 265 ? 33.100 48.514 -0.245 1.00 31.59 265 ASP A O 1
ATOM 2093 N N . VAL A 1 266 ? 31.314 49.218 -1.440 1.00 35.12 266 VAL A N 1
ATOM 2094 C CA . VAL A 1 266 ? 31.019 48.047 -2.265 1.00 35.12 266 VAL A CA 1
ATOM 2095 C C . VAL A 1 266 ? 31.897 48.052 -3.519 1.00 35.12 266 VAL A C 1
ATOM 2097 O O . VAL A 1 266 ? 31.984 49.068 -4.204 1.00 35.12 266 VAL A O 1
ATOM 2100 N N . GLY A 1 267 ? 32.447 46.895 -3.899 1.00 28.52 267 GLY A N 1
ATOM 2101 C CA . GLY A 1 267 ? 32.944 46.689 -5.261 1.00 28.52 267 GLY A CA 1
ATOM 2102 C C . GLY A 1 267 ? 33.759 45.413 -5.473 1.00 28.52 267 GLY A C 1
ATOM 2103 O O . GLY A 1 267 ? 34.685 45.138 -4.719 1.00 28.52 267 GLY A O 1
ATOM 2104 N N . GLY A 1 268 ? 33.455 44.700 -6.564 1.00 30.23 268 GLY A N 1
ATOM 2105 C CA . GLY A 1 268 ? 34.458 43.953 -7.332 1.00 30.23 268 GLY A CA 1
ATOM 2106 C C . GLY A 1 268 ? 34.336 42.430 -7.348 1.00 30.23 268 GLY A C 1
ATOM 2107 O O . GLY A 1 268 ? 34.758 41.754 -6.419 1.00 30.23 268 GLY A O 1
ATOM 2108 N N . PHE A 1 269 ? 33.829 41.907 -8.464 1.00 31.52 269 PHE A N 1
ATOM 2109 C CA . PHE A 1 269 ? 33.916 40.515 -8.910 1.00 31.52 269 PHE A CA 1
ATOM 2110 C C . PHE A 1 269 ? 35.139 40.405 -9.840 1.00 31.52 269 PHE A C 1
ATOM 2112 O O . PHE A 1 269 ? 35.245 41.227 -10.750 1.00 31.52 269 PHE A O 1
ATOM 2119 N N . ASP A 1 270 ? 36.027 39.421 -9.658 1.00 33.91 270 ASP A N 1
ATOM 2120 C CA . ASP A 1 270 ? 36.994 39.024 -10.696 1.00 33.91 270 ASP A CA 1
ATOM 2121 C C . ASP A 1 270 ? 37.341 37.524 -10.630 1.00 33.91 270 ASP A C 1
ATOM 2123 O O . ASP A 1 270 ? 37.494 36.923 -9.565 1.00 33.91 270 ASP A O 1
ATOM 2127 N N . HIS A 1 271 ? 37.430 36.942 -11.822 1.00 38.44 271 HIS A N 1
ATOM 2128 C CA . HIS A 1 271 ? 37.777 35.576 -12.169 1.00 38.44 271 HIS A CA 1
ATOM 2129 C C . HIS A 1 271 ? 39.302 35.419 -12.233 1.00 38.44 271 HIS A C 1
ATOM 2131 O O . HIS A 1 271 ? 39.941 36.021 -13.087 1.00 38.44 271 HIS A O 1
ATOM 2137 N N . SER A 1 272 ? 39.894 34.501 -11.461 1.00 35.50 272 SER A N 1
ATOM 2138 C CA . SER A 1 272 ? 41.025 33.675 -11.933 1.00 35.50 272 SER A CA 1
ATOM 2139 C C . SER A 1 272 ? 41.530 32.678 -10.881 1.00 35.50 272 SER A C 1
ATOM 2141 O O . SER A 1 272 ? 42.090 33.026 -9.853 1.00 35.50 272 SER A O 1
ATOM 2143 N N . ASN A 1 273 ? 41.352 31.396 -11.203 1.00 33.25 273 ASN A N 1
ATOM 2144 C CA . ASN A 1 273 ? 42.401 30.375 -11.253 1.00 33.25 273 ASN A CA 1
ATOM 2145 C C . ASN A 1 273 ? 43.461 30.354 -10.121 1.00 33.25 273 ASN A C 1
ATOM 2147 O O . ASN A 1 273 ? 44.407 31.136 -10.153 1.00 33.25 273 ASN A O 1
ATOM 2151 N N . LYS A 1 274 ? 43.433 29.327 -9.256 1.00 36.75 274 LYS A N 1
ATOM 2152 C CA . LYS A 1 274 ? 44.532 28.338 -9.157 1.00 36.75 274 LYS A CA 1
ATOM 2153 C C . LYS A 1 274 ? 44.241 27.210 -8.161 1.00 36.75 274 LYS A C 1
ATOM 2155 O O . LYS A 1 274 ? 43.908 27.404 -7.000 1.00 36.75 274 LYS A O 1
ATOM 2160 N N . ARG A 1 275 ? 44.428 26.013 -8.701 1.00 34.31 275 ARG A N 1
ATOM 2161 C CA . ARG A 1 275 ? 44.479 24.679 -8.105 1.00 34.31 275 ARG A CA 1
ATOM 2162 C C . ARG A 1 275 ? 45.717 24.554 -7.202 1.00 34.31 275 ARG A C 1
ATOM 2164 O O . ARG A 1 275 ? 46.796 24.917 -7.663 1.00 34.31 275 ARG A O 1
ATOM 2171 N N . ILE A 1 276 ? 45.592 23.978 -6.003 1.00 34.81 276 ILE A N 1
ATOM 2172 C CA . ILE A 1 276 ? 46.714 23.385 -5.248 1.00 34.81 276 ILE A CA 1
ATOM 2173 C C . ILE A 1 276 ? 46.213 22.105 -4.557 1.00 34.81 276 ILE A C 1
ATOM 2175 O O . ILE A 1 276 ? 45.339 22.158 -3.699 1.00 34.81 276 ILE A O 1
ATOM 2179 N N . TYR A 1 277 ? 46.762 20.964 -4.976 1.00 36.66 277 TYR A N 1
ATOM 2180 C CA . TYR A 1 277 ? 46.845 19.721 -4.197 1.00 36.66 277 TYR A CA 1
ATOM 2181 C C . TYR A 1 277 ? 48.068 19.811 -3.285 1.00 36.66 277 TYR A C 1
ATOM 2183 O O . TYR A 1 277 ? 49.037 20.397 -3.748 1.00 36.66 277 TYR A O 1
ATOM 2191 N N . TYR A 1 278 ? 48.070 19.174 -2.105 1.00 33.59 278 TYR A N 1
ATOM 2192 C CA . TYR A 1 278 ? 49.232 18.428 -1.588 1.00 33.59 278 TYR A CA 1
ATOM 2193 C C . TYR A 1 278 ? 48.837 17.450 -0.463 1.00 33.59 278 TYR A C 1
ATOM 2195 O O . TYR A 1 278 ? 48.205 17.858 0.508 1.00 33.59 278 TYR A O 1
ATOM 2203 N N . ASN A 1 279 ? 49.314 16.213 -0.667 1.00 39.78 279 ASN A N 1
ATOM 2204 C CA . ASN A 1 279 ? 49.543 15.048 0.206 1.00 39.78 279 ASN A CA 1
ATOM 2205 C C . ASN A 1 279 ? 48.371 14.376 0.926 1.00 39.78 279 ASN A C 1
ATOM 2207 O O . ASN A 1 279 ? 47.941 14.868 1.988 1.00 39.78 279 ASN A O 1
#

Radius of gyration: 31.58 Å; chains: 1; bounding box: 82×123×59 Å

InterPro domains:
  IPR002160 Proteinase inhibitor I3, Kunitz legume [PF00197] (30-205)
  IPR002160 Proteinase inhibitor I3, Kunitz legume [PR00291] (29-58)
  IPR002160 Proteinase inhibitor I3, Kunitz legume [PR00291] (148-167)
  IPR002160 Proteinase inhibitor I3, Kunitz legume [PTHR33107] (6-205)
  IPR002160 Proteinase inhibitor I3, Kunitz legume [SM00452] (29-207)
  IPR011065 Kunitz inhibitor STI-like superfamily [SSF50386] (28-204)

Organism: Populus deltoides (NCBI:txid3696)

Secondary structure (DSSP, 8-state):
-HHHHHHHHHHHHHHHHH--------PPBPB-TTSPBPBTT--EEEEESS-GGG--BEEEETTSSSPEEEE-S-TTS---EEEEEESS--TT-B-BTT--EEEEESS--SSSS--B-EEEE-SS-SS-EEEES----S--SGGGGGG-BEEEE-TTS-EEEEE--TTT--S----EEEEEEEETTTEEEEEE-TTPPP-EEEEEETT----TTSHHHHHHHHSS-S-TTSSSTTTT-------------------------------------------

Sequence (279 aa):
MKSTLLVWFSFLLFAFVLSVPSIEAYTEPVLDMQGEELKAGTEYIITSAIWGPGGGDVSATNKTCPDDVIQYSLDQLQGLPVTFSPASSSEDDVIRVSTDLNIKFSIKKACDHSSVWKIQKSSNSEVQWFVTTGGEEGNPGVDTLTNWFKIEKAGTLGYKLVFCPEDICHCGVLCRDIGIYFENNRGRILSLSDKLSPFLVLFRKGSQRVHCLLLQAELARSWLCRRPVELLRYAGISIDIRARKSFKNGVTKRRDLHRQKHPIDVGGFDHSNKRIYYN

pLDDT: mean 74.0, std 24.71, range [28.5, 98.5]